Protein AF-X1BBV8-F1 (afdb_monomer)

Sequence (209 aa):
MNENDNNNSQHSEGIEEPEKKSKRARPTKKTQSQALQEALGIKPEDLNGIEGKLSVIKFLDYFSQEPLDFAFKERNVDQYIKRITERVDNFDTTNEEDKLLKIGFEDKKILEAVQRIKTKTEEVTISKGVNKSVEKKLRNVNLMITAPLLVVALLFFILPIYGIPIDSYFMLPILCVFCMVPQFVRNSAAKKWYRFKEENRNEVYTKNR

Secondary structure (DSSP, 8-state):
---------------PPP-------------HHHHHHHHH---HHHHHHHHHHHHHHHHHHHHHH-GGGGTT-HHHHHHHHHHHHHHHHTS-TTSHHHHHHHHHHHHTTHHHHHHHHHHHHHHHHHHTT--S-HHHHHHHHHHHHHHHHHHHHHHHHHGGGGT----HHHHHHHHHHHHHHHHHHHHHHHHHHHHHHHHHHHHHHHHH-

Mean predicted aligned error: 14.63 Å

Structure (mmCIF, N/CA/C/O backbone):
data_AF-X1BBV8-F1
#
_entry.id   AF-X1BBV8-F1
#
loop_
_atom_site.group_PDB
_atom_site.id
_atom_site.type_symbol
_atom_site.label_atom_id
_atom_site.label_alt_id
_atom_site.label_comp_id
_atom_site.label_asym_id
_atom_site.label_entity_id
_atom_site.label_seq_id
_atom_site.pdbx_PDB_ins_code
_atom_site.Cartn_x
_atom_site.Cartn_y
_atom_site.Cartn_z
_atom_site.occupancy
_atom_site.B_iso_or_equiv
_atom_site.auth_seq_id
_atom_site.auth_comp_id
_atom_site.auth_asym_id
_atom_site.auth_atom_id
_atom_site.pdbx_PDB_model_num
ATOM 1 N N . MET A 1 1 ? -39.506 89.990 11.202 1.00 32.19 1 MET A N 1
ATOM 2 C CA . MET A 1 1 ? -39.567 89.690 12.648 1.00 32.19 1 MET A CA 1
ATOM 3 C C . MET A 1 1 ? -40.359 88.401 12.803 1.00 32.19 1 MET A C 1
ATOM 5 O O . MET A 1 1 ? -41.560 88.460 12.593 1.00 32.19 1 MET A O 1
ATOM 9 N N . ASN A 1 2 ? -39.824 87.204 13.034 1.00 37.66 2 ASN A N 1
ATOM 10 C CA . ASN A 1 2 ? -38.473 86.631 13.192 1.00 37.66 2 ASN A CA 1
ATOM 11 C C . ASN A 1 2 ? -38.538 85.265 12.464 1.00 37.66 2 ASN A C 1
ATOM 13 O O . ASN A 1 2 ? -39.559 84.593 12.575 1.00 37.66 2 ASN A O 1
ATOM 17 N N . GLU A 1 3 ? -37.658 84.948 11.512 1.00 35.47 3 GLU A N 1
ATOM 18 C CA . GLU A 1 3 ? -36.334 84.305 11.693 1.00 35.47 3 GLU A CA 1
ATOM 19 C C . GLU A 1 3 ? -36.378 82.934 12.391 1.00 35.47 3 GLU A C 1
ATOM 21 O O . GLU A 1 3 ? -36.429 82.847 13.616 1.00 35.47 3 GLU A O 1
ATOM 26 N N . ASN A 1 4 ? -36.395 81.860 11.593 1.00 42.09 4 ASN A N 1
ATOM 27 C CA . ASN A 1 4 ? -35.233 80.990 11.315 1.00 42.09 4 ASN A CA 1
ATOM 28 C C . ASN A 1 4 ? -35.732 79.773 10.499 1.00 42.09 4 ASN A C 1
ATOM 30 O O . ASN A 1 4 ? -36.596 79.037 10.966 1.00 42.09 4 ASN A O 1
ATOM 34 N N . ASP A 1 5 ? -35.422 79.655 9.202 1.00 39.16 5 ASP A N 1
ATOM 35 C CA . ASP A 1 5 ? -34.155 79.149 8.622 1.00 39.16 5 ASP A CA 1
ATOM 36 C C . ASP A 1 5 ? -33.872 77.690 9.045 1.00 39.16 5 ASP A C 1
ATOM 38 O O . ASP A 1 5 ? -33.839 77.384 10.228 1.00 39.16 5 ASP A O 1
ATOM 42 N N . ASN A 1 6 ? -33.609 76.712 8.176 1.00 36.25 6 ASN A N 1
ATOM 43 C CA . ASN A 1 6 ? -33.241 76.731 6.765 1.00 36.25 6 ASN A CA 1
ATOM 44 C C . ASN A 1 6 ? -33.268 75.276 6.233 1.00 36.25 6 ASN A C 1
ATOM 46 O O . ASN A 1 6 ? -32.867 74.379 6.968 1.00 36.25 6 ASN A O 1
ATOM 50 N N . ASN A 1 7 ? -33.679 75.098 4.969 1.00 35.84 7 ASN A N 1
ATOM 51 C CA . ASN A 1 7 ? -33.231 74.134 3.937 1.00 35.84 7 ASN A CA 1
ATOM 52 C C . ASN A 1 7 ? -32.920 72.656 4.309 1.00 35.84 7 ASN A C 1
ATOM 54 O O . ASN A 1 7 ? -32.131 72.368 5.196 1.00 35.84 7 ASN A O 1
ATOM 58 N N . ASN A 1 8 ? -33.342 71.636 3.545 1.00 34.66 8 ASN A N 1
ATOM 59 C CA . ASN A 1 8 ? -33.181 71.543 2.087 1.00 34.66 8 ASN A CA 1
ATOM 60 C C . ASN A 1 8 ? -33.965 70.341 1.470 1.00 34.66 8 ASN A C 1
ATOM 62 O O . ASN A 1 8 ? -33.887 69.242 2.011 1.00 34.66 8 ASN A O 1
ATOM 66 N N . SER A 1 9 ? -34.675 70.602 0.352 1.00 36.44 9 SER A N 1
ATOM 67 C CA . SER A 1 9 ? -35.002 69.770 -0.852 1.00 36.44 9 SER A CA 1
ATOM 68 C C . SER A 1 9 ? -35.292 68.253 -0.715 1.00 36.44 9 SER A C 1
ATOM 70 O O . SER A 1 9 ? -34.453 67.490 -0.262 1.00 36.44 9 SER A O 1
ATOM 72 N N . GLN A 1 10 ? -36.473 67.689 -1.026 1.00 33.69 10 GLN A N 1
ATOM 73 C CA . GLN A 1 10 ? -37.286 67.581 -2.268 1.00 33.69 10 GLN A CA 1
ATOM 74 C C . GLN A 1 10 ? -36.675 66.838 -3.488 1.00 33.69 10 GLN A C 1
ATOM 76 O O . GLN A 1 10 ? -35.729 67.311 -4.102 1.00 33.69 10 GLN A O 1
ATOM 81 N N . HIS A 1 11 ? -37.403 65.772 -3.876 1.00 30.42 11 HIS A N 1
ATOM 82 C CA . HIS A 1 11 ? -37.658 65.197 -5.217 1.00 30.42 11 HIS A CA 1
ATOM 83 C C . HIS A 1 11 ? -36.581 64.392 -5.977 1.00 30.42 11 HIS A C 1
ATOM 85 O O . HIS A 1 11 ? -35.547 64.919 -6.360 1.00 30.42 11 HIS A O 1
ATOM 91 N N . SER A 1 12 ? -36.914 63.144 -6.353 1.00 31.64 12 SER A N 1
ATOM 92 C CA . SER A 1 12 ? -37.378 62.849 -7.726 1.00 31.64 12 SER A CA 1
ATOM 93 C C . SER A 1 12 ? -37.828 61.394 -7.926 1.00 31.64 12 SER A C 1
ATOM 95 O O . SER A 1 12 ? -37.309 60.465 -7.312 1.00 31.64 12 SER A O 1
ATOM 97 N N . GLU A 1 13 ? -38.819 61.247 -8.800 1.00 34.38 13 GLU A N 1
ATOM 98 C CA . GLU A 1 13 ? -39.429 60.022 -9.316 1.00 34.38 13 GLU A CA 1
ATOM 99 C C . GLU A 1 13 ? -38.532 59.276 -10.322 1.00 34.38 13 GLU A C 1
ATOM 101 O O . GLU A 1 13 ? -37.713 59.888 -11.002 1.00 34.38 13 GLU A O 1
ATOM 106 N N . GLY A 1 14 ? -38.806 57.974 -10.489 1.00 33.00 14 GLY A N 1
ATOM 107 C CA . GLY A 1 14 ? -38.698 57.260 -11.767 1.00 33.00 14 GLY A CA 1
ATOM 108 C C . GLY A 1 14 ? -37.313 56.771 -12.205 1.00 33.00 14 GLY A C 1
ATOM 109 O O . GLY A 1 14 ? -36.440 57.563 -12.532 1.00 33.00 14 GLY A O 1
ATOM 110 N N . ILE A 1 15 ? -37.156 55.445 -12.302 1.00 33.56 15 ILE A N 1
ATOM 111 C CA . ILE A 1 15 ? -36.795 54.696 -13.527 1.00 33.56 15 ILE A CA 1
ATOM 112 C C . ILE A 1 15 ? -36.747 53.200 -13.167 1.00 33.56 15 ILE A C 1
ATOM 114 O O . ILE A 1 15 ? -36.038 52.775 -12.256 1.00 33.56 15 ILE A O 1
ATOM 118 N N . GLU A 1 16 ? -37.543 52.413 -13.890 1.00 42.75 16 GLU A N 1
ATOM 119 C CA . GLU A 1 16 ? -37.513 50.951 -13.916 1.00 42.75 16 GLU A CA 1
ATOM 120 C C . GLU A 1 16 ? -36.143 50.463 -14.415 1.00 42.75 16 GLU A C 1
ATOM 122 O O . GLU A 1 16 ? -35.777 50.690 -15.568 1.00 42.75 16 GLU A O 1
ATOM 127 N N . GLU A 1 17 ? -35.392 49.761 -13.564 1.00 36.53 17 GLU A N 1
ATOM 128 C CA . GLU A 1 17 ? -34.250 48.948 -13.993 1.00 36.53 17 GLU A CA 1
ATOM 129 C C . GLU A 1 17 ? -34.650 47.464 -14.081 1.00 36.53 17 GLU A C 1
ATOM 131 O O . GLU A 1 17 ? -35.407 46.962 -13.244 1.00 36.53 17 GLU A O 1
ATOM 136 N N . PRO A 1 18 ? -34.155 46.741 -15.099 1.00 39.00 18 PRO A N 1
ATOM 137 C CA . PRO A 1 18 ? -34.730 45.484 -15.545 1.00 39.00 18 PRO A CA 1
ATOM 138 C C . PRO A 1 18 ? -34.405 44.323 -14.605 1.00 39.00 18 PRO A C 1
ATOM 140 O O . PRO A 1 18 ? -33.326 44.242 -14.012 1.00 39.00 18 PRO A O 1
ATOM 143 N N . GLU A 1 19 ? -35.341 43.373 -14.561 1.00 39.12 19 GLU A N 1
ATOM 144 C CA . GLU A 1 19 ? -35.218 42.043 -13.971 1.00 39.12 19 GLU A CA 1
ATOM 145 C C . GLU A 1 19 ? -33.792 41.478 -14.085 1.00 39.12 19 GLU A C 1
ATOM 147 O O . GLU A 1 19 ? -33.366 40.950 -15.122 1.00 39.12 19 GLU A O 1
ATOM 152 N N . LYS A 1 20 ? -33.050 41.494 -12.972 1.00 38.28 20 LYS A N 1
ATOM 153 C CA . LYS A 1 20 ? -31.906 40.598 -12.806 1.00 38.28 20 LYS A CA 1
ATOM 154 C C . LYS A 1 20 ? -32.454 39.181 -12.751 1.00 38.28 20 LYS A C 1
ATOM 156 O O . LYS A 1 20 ? -32.812 38.680 -11.688 1.00 38.28 20 LYS A O 1
ATOM 161 N N . LYS A 1 21 ? -32.501 38.549 -13.927 1.00 40.41 21 LYS A N 1
ATOM 162 C CA . LYS A 1 21 ? -32.718 37.116 -14.128 1.00 40.41 21 LYS A CA 1
ATOM 163 C C . LYS A 1 21 ? -32.033 36.349 -13.005 1.00 40.41 21 LYS A C 1
ATOM 165 O O . LYS A 1 21 ? -30.803 36.300 -12.924 1.00 40.41 21 LYS A O 1
ATOM 170 N N . SER A 1 22 ? -32.874 35.779 -12.147 1.00 42.50 22 SER A N 1
ATOM 171 C CA . SER A 1 22 ? -32.532 34.792 -11.137 1.00 42.50 22 SER A CA 1
ATOM 172 C C . SER A 1 22 ? -31.488 33.841 -11.714 1.00 42.50 22 SER A C 1
ATOM 174 O O . SER A 1 22 ? -31.756 33.064 -12.637 1.00 42.50 22 SER A O 1
ATOM 176 N N . LYS A 1 23 ? -30.255 33.939 -11.203 1.00 46.44 23 LYS A N 1
ATOM 177 C CA . LYS A 1 23 ? -29.255 32.893 -11.387 1.00 46.44 23 LYS A CA 1
ATOM 178 C C . LYS A 1 23 ? -29.885 31.643 -10.789 1.00 46.44 23 LYS A C 1
ATOM 180 O O . LYS A 1 23 ? -29.903 31.510 -9.571 1.00 46.44 23 LYS A O 1
ATOM 185 N N . ARG A 1 24 ? -30.417 30.758 -11.643 1.00 48.16 24 ARG A N 1
ATOM 186 C CA . ARG A 1 24 ? -30.808 29.389 -11.284 1.00 48.16 24 ARG A CA 1
ATOM 187 C C . ARG A 1 24 ? -29.699 28.824 -10.402 1.00 48.16 24 ARG A C 1
ATOM 189 O O . ARG A 1 24 ? -28.620 28.495 -10.902 1.00 48.16 24 ARG A O 1
ATOM 196 N N . ALA A 1 25 ? -29.951 28.770 -9.097 1.00 53.25 25 ALA A N 1
ATOM 197 C CA . ALA A 1 25 ? -29.088 28.083 -8.164 1.00 53.25 25 ALA A CA 1
ATOM 198 C C . ALA A 1 25 ? -29.015 26.643 -8.669 1.00 53.25 25 ALA A C 1
ATOM 200 O O . ALA A 1 25 ? -30.035 25.960 -8.778 1.00 53.25 25 ALA A O 1
ATOM 201 N N . ARG A 1 26 ? -27.824 26.215 -9.096 1.00 55.44 26 ARG A N 1
ATOM 202 C CA . ARG A 1 26 ? -27.599 24.809 -9.429 1.00 55.44 26 ARG A CA 1
ATOM 203 C C . ARG A 1 26 ? -28.047 23.999 -8.211 1.00 55.44 26 ARG A C 1
ATOM 205 O O . ARG A 1 26 ? -27.660 24.383 -7.107 1.00 55.44 26 ARG A O 1
ATOM 212 N N . PRO A 1 27 ? -28.834 22.923 -8.379 1.00 49.91 27 PRO A N 1
ATOM 213 C CA . PRO A 1 27 ? -29.209 22.090 -7.250 1.00 49.91 27 PRO A CA 1
ATOM 214 C C . PRO A 1 27 ? -27.916 21.615 -6.592 1.00 49.91 27 PRO A C 1
ATOM 216 O O . PRO A 1 27 ? -27.081 20.964 -7.228 1.00 49.91 27 PRO A O 1
ATOM 219 N N . THR A 1 28 ? -27.709 22.023 -5.344 1.00 58.88 28 THR A N 1
ATOM 220 C CA . THR A 1 28 ? -26.635 21.509 -4.506 1.00 58.88 28 THR A CA 1
ATOM 221 C C . THR A 1 28 ? -26.840 20.004 -4.439 1.00 58.88 28 THR A C 1
ATOM 223 O O . TH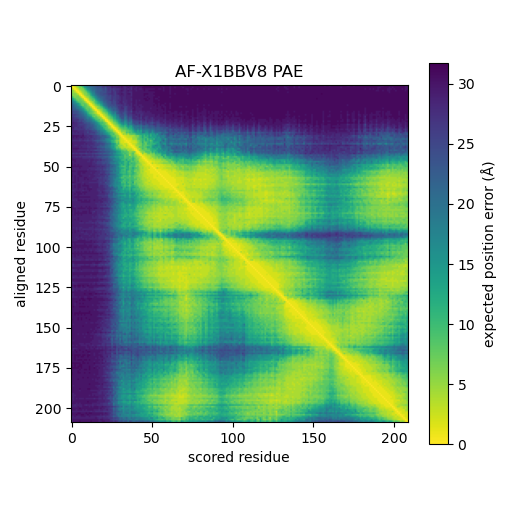R A 1 28 ? -27.852 19.526 -3.930 1.00 58.88 28 THR A O 1
ATOM 226 N N . LYS A 1 29 ? -25.923 19.240 -5.047 1.00 55.66 29 LYS A N 1
ATOM 227 C CA . LYS A 1 29 ? -25.931 17.780 -4.942 1.00 55.66 29 LYS A CA 1
ATOM 228 C C . LYS A 1 29 ? -25.859 17.444 -3.455 1.00 55.66 29 LYS A C 1
ATOM 230 O O . LYS A 1 29 ? -24.808 17.645 -2.850 1.00 55.66 29 LYS A O 1
ATOM 235 N N . LYS A 1 30 ? -26.976 16.980 -2.885 1.00 56.25 30 LYS A N 1
ATOM 236 C CA . LYS A 1 30 ? -27.031 16.501 -1.504 1.00 56.25 30 LYS A CA 1
ATOM 237 C C . LYS A 1 30 ? -25.968 15.415 -1.348 1.00 56.25 30 LYS A C 1
ATOM 239 O O . LYS A 1 30 ? -25.913 14.482 -2.153 1.00 56.25 30 LYS A O 1
ATOM 244 N N . THR A 1 31 ? -25.077 15.568 -0.375 1.00 69.69 31 THR A N 1
ATOM 245 C CA . THR A 1 31 ? -24.091 14.527 -0.065 1.00 69.69 31 THR A CA 1
ATOM 246 C C . THR A 1 31 ? -24.812 13.307 0.508 1.00 69.69 31 THR A C 1
ATOM 248 O O . THR A 1 31 ? -25.921 13.422 1.029 1.00 69.69 31 THR A O 1
ATOM 251 N N . GLN A 1 32 ? -24.205 12.121 0.419 1.00 61.91 32 GLN A N 1
ATOM 252 C CA . GLN A 1 32 ? -24.800 10.895 0.970 1.00 61.91 32 GLN A CA 1
ATOM 253 C C . GLN A 1 32 ? -25.181 11.062 2.451 1.00 61.91 32 GLN A C 1
ATOM 255 O O . GLN A 1 32 ? -26.247 10.613 2.861 1.00 61.91 32 GLN A O 1
ATOM 260 N N . SER A 1 33 ? -24.369 11.799 3.215 1.00 60.38 33 SER A N 1
ATOM 261 C CA . SER A 1 33 ? -24.653 12.150 4.608 1.00 60.38 33 SER A CA 1
ATOM 262 C C . SER A 1 33 ? -25.898 13.030 4.756 1.00 60.38 33 SER A C 1
ATOM 264 O O . SER A 1 33 ? -26.692 12.785 5.652 1.00 60.38 33 SER A O 1
ATOM 266 N N . GLN A 1 34 ? -26.137 13.991 3.855 1.00 64.81 34 GLN A N 1
ATOM 267 C CA . GLN A 1 34 ? -27.351 14.824 3.869 1.00 64.81 34 GLN A CA 1
ATOM 268 C C . GLN A 1 34 ? -28.614 14.036 3.495 1.00 64.81 34 GLN A C 1
ATOM 270 O O . GLN A 1 34 ? -29.679 14.292 4.046 1.00 64.81 34 GLN A O 1
ATOM 275 N N . ALA A 1 35 ? -28.503 13.049 2.600 1.00 66.56 35 ALA A N 1
ATOM 276 C CA . ALA A 1 35 ? -29.615 12.155 2.269 1.00 66.56 35 ALA A CA 1
ATOM 277 C C . ALA A 1 35 ? -29.947 11.185 3.423 1.00 66.56 35 ALA A C 1
ATOM 279 O O . ALA A 1 35 ? -31.116 10.916 3.686 1.00 66.56 35 ALA A O 1
ATOM 280 N N . LEU A 1 36 ? -28.928 10.694 4.139 1.00 61.59 36 LEU A N 1
ATOM 281 C CA . LEU A 1 36 ? -29.089 9.860 5.338 1.00 61.59 36 LEU A CA 1
ATOM 282 C C . LEU A 1 36 ? -29.677 10.642 6.522 1.00 61.59 36 LEU A C 1
ATOM 284 O O . LEU A 1 36 ? -30.528 10.113 7.231 1.00 61.59 36 LEU A O 1
ATOM 288 N N . GLN A 1 37 ? -29.268 11.902 6.704 1.00 67.50 37 GLN A N 1
ATOM 289 C CA . GLN A 1 37 ? -29.808 12.810 7.726 1.00 67.50 37 GLN A CA 1
ATOM 290 C C . GLN A 1 37 ? -31.319 13.017 7.566 1.00 67.50 37 GLN A C 1
ATOM 292 O O . GLN A 1 37 ? -32.063 12.951 8.540 1.00 67.50 37 GLN A O 1
ATOM 297 N N . GLU A 1 38 ? -31.775 13.221 6.330 1.00 65.62 38 GLU A N 1
ATOM 298 C CA . GLU A 1 38 ? -33.186 13.463 6.015 1.00 65.62 38 GLU A CA 1
ATOM 299 C C . GLU A 1 38 ? -34.035 12.182 6.109 1.00 65.62 38 GLU A C 1
ATOM 301 O O . GLU A 1 38 ? -35.198 12.245 6.495 1.00 65.62 38 GLU A O 1
ATOM 306 N N . ALA A 1 39 ? -33.451 11.014 5.813 1.00 65.56 39 ALA A N 1
ATOM 307 C CA . ALA A 1 39 ? -34.148 9.726 5.857 1.00 65.56 39 ALA A CA 1
ATOM 308 C C . ALA A 1 39 ? -34.281 9.132 7.271 1.00 65.56 39 ALA A C 1
ATOM 310 O O . ALA A 1 39 ? -35.246 8.418 7.538 1.00 65.56 39 ALA A O 1
ATOM 311 N N . LEU A 1 40 ? -33.315 9.388 8.162 1.00 67.44 40 LEU A N 1
ATOM 312 C CA . LEU A 1 40 ? -33.261 8.774 9.497 1.00 67.44 40 LEU A CA 1
ATOM 313 C C . LEU A 1 40 ? -33.662 9.725 10.636 1.00 67.44 40 LEU A C 1
ATOM 315 O O . LEU A 1 40 ? -33.838 9.268 11.761 1.00 67.44 40 LEU A O 1
ATOM 319 N N . GLY A 1 41 ? -33.794 11.032 10.377 1.00 66.75 41 GLY A N 1
ATOM 320 C CA . GLY A 1 41 ? -34.149 12.021 11.406 1.00 66.75 41 GLY A CA 1
ATOM 321 C C . GLY A 1 41 ? -33.088 12.194 12.503 1.00 66.75 41 GLY A C 1
ATOM 322 O O . GLY A 1 41 ? -33.402 12.647 13.601 1.00 66.75 41 GLY A O 1
ATOM 323 N N . ILE A 1 42 ? -31.839 11.809 12.226 1.00 70.62 42 ILE A N 1
ATOM 324 C CA . ILE A 1 42 ? -30.729 11.821 13.188 1.00 70.62 42 ILE A CA 1
ATOM 325 C C . ILE A 1 42 ? -30.072 13.207 13.211 1.00 70.62 42 ILE A C 1
ATOM 327 O O . ILE A 1 42 ? -29.862 13.825 12.162 1.00 70.62 42 ILE A O 1
ATOM 331 N N . LYS A 1 43 ? -29.712 13.692 14.407 1.00 70.38 43 LYS A N 1
ATOM 332 C CA . LYS A 1 43 ? -28.976 14.952 14.566 1.00 70.38 43 LYS A CA 1
ATOM 333 C C . LYS A 1 43 ? -27.578 14.841 13.930 1.00 70.38 43 LYS A C 1
ATOM 335 O O . LYS A 1 43 ? -26.947 13.788 13.990 1.00 70.38 43 LYS A O 1
ATOM 340 N N . PRO A 1 44 ? -27.049 15.919 13.331 1.00 65.69 44 PRO A N 1
ATOM 341 C CA . PRO A 1 44 ? -25.774 15.877 12.608 1.00 65.69 44 PRO A CA 1
ATOM 342 C C . PRO A 1 44 ? -24.569 15.489 13.485 1.00 65.69 44 PRO A C 1
ATOM 344 O O . PRO A 1 44 ? -23.610 14.913 12.976 1.00 65.69 44 PRO A O 1
ATOM 347 N N . GLU A 1 45 ? -24.622 15.769 14.787 1.00 70.06 45 GLU A N 1
ATOM 348 C CA . GLU A 1 45 ? -23.580 15.417 15.762 1.00 70.06 45 GLU A CA 1
ATOM 349 C C . GLU A 1 45 ? -23.506 13.898 15.991 1.00 70.06 45 GLU A C 1
ATOM 351 O O . GLU A 1 45 ? -22.427 13.311 15.894 1.00 70.06 45 GLU A O 1
ATOM 356 N N . ASP A 1 46 ? -24.660 13.244 16.147 1.00 69.06 46 ASP A N 1
ATOM 357 C CA . ASP A 1 46 ? -24.761 11.790 16.321 1.00 69.06 46 ASP A CA 1
ATOM 358 C C . ASP A 1 46 ? -24.293 11.040 15.064 1.00 69.06 46 ASP A C 1
ATOM 360 O O . ASP A 1 46 ? -23.633 10.000 15.142 1.00 69.06 46 ASP A O 1
ATOM 364 N N . LEU A 1 47 ? -24.574 11.596 13.879 1.00 72.12 47 LEU A N 1
ATOM 365 C CA . LEU A 1 47 ? -24.152 11.011 12.606 1.00 72.12 47 LEU A CA 1
ATOM 366 C C . LEU A 1 47 ? -22.619 10.983 12.465 1.00 72.12 47 LEU A C 1
ATOM 368 O O . LEU A 1 47 ? -22.063 9.990 11.994 1.00 72.12 47 LEU A O 1
ATOM 372 N N . ASN A 1 48 ? -21.934 12.043 12.906 1.00 73.31 48 ASN A N 1
ATOM 373 C CA . ASN A 1 48 ? -20.471 12.112 12.891 1.00 73.31 48 ASN A CA 1
ATOM 374 C C . ASN A 1 48 ? -19.844 11.099 13.862 1.00 73.31 48 ASN A C 1
ATOM 376 O O . ASN A 1 48 ? -18.837 10.472 13.524 1.00 73.31 48 ASN A O 1
ATOM 380 N N . GLY A 1 49 ? -20.453 10.897 15.036 1.00 73.94 49 GLY A N 1
ATOM 381 C CA . GLY A 1 49 ? -20.034 9.866 15.990 1.00 73.94 49 GLY A CA 1
ATOM 382 C C . GLY A 1 49 ? -20.173 8.454 15.412 1.00 73.94 49 GLY A C 1
ATOM 383 O O . GLY A 1 49 ? -19.226 7.662 15.443 1.00 73.94 49 GLY A O 1
ATOM 384 N N . ILE A 1 50 ? -21.320 8.161 14.789 1.00 77.69 50 ILE A N 1
ATOM 385 C CA . ILE A 1 50 ? -21.592 6.878 14.123 1.00 77.69 50 ILE A CA 1
ATOM 386 C C . ILE A 1 50 ? -20.619 6.636 12.957 1.00 77.69 50 ILE A C 1
ATOM 388 O O . ILE A 1 50 ? -20.054 5.547 12.835 1.00 77.69 50 ILE A O 1
ATOM 392 N N . GLU A 1 51 ? -20.363 7.643 12.117 1.00 79.19 51 GLU A N 1
ATOM 393 C CA . GLU A 1 51 ? -19.383 7.551 11.028 1.00 79.19 51 GLU A CA 1
ATOM 394 C C . GLU A 1 51 ? -17.958 7.320 11.560 1.00 79.19 51 GLU A C 1
ATOM 396 O O . GLU A 1 51 ? -17.188 6.529 10.998 1.00 79.19 51 GLU A O 1
ATOM 401 N N . GLY A 1 52 ? -17.624 7.960 12.685 1.00 79.94 52 GLY A N 1
ATOM 402 C CA . GLY A 1 52 ? -16.409 7.731 13.457 1.00 79.94 52 GLY A CA 1
ATOM 403 C C . GLY A 1 52 ? -16.220 6.255 13.796 1.00 79.94 52 GLY A C 1
ATOM 404 O O . GLY A 1 52 ? -15.239 5.644 13.362 1.00 79.94 52 GLY A O 1
ATOM 405 N N . LYS A 1 53 ? -17.192 5.658 14.485 1.00 81.81 53 LYS A N 1
ATOM 406 C CA . LYS A 1 53 ? -17.181 4.238 14.876 1.00 81.81 53 LYS A CA 1
ATOM 407 C C . LYS A 1 53 ? -17.120 3.300 13.668 1.00 81.81 53 LYS A C 1
ATOM 409 O O . LYS A 1 53 ? -16.270 2.410 13.609 1.00 81.81 53 LYS A O 1
ATOM 414 N N . LEU A 1 54 ? -17.952 3.546 12.654 1.00 83.69 54 LEU A N 1
ATOM 415 C CA . LEU A 1 54 ? -17.972 2.770 11.409 1.00 83.69 54 LEU A CA 1
ATOM 416 C C . LEU A 1 54 ? -16.624 2.785 10.693 1.00 83.69 54 LEU A C 1
ATOM 418 O O . LEU A 1 54 ? -16.232 1.779 10.109 1.00 83.69 54 LEU A O 1
ATOM 422 N N . SER A 1 55 ? -15.902 3.903 10.719 1.00 84.44 55 SER A N 1
ATOM 423 C CA . SER A 1 55 ? -14.585 3.981 10.085 1.00 84.44 55 SER A CA 1
ATOM 424 C C . SER A 1 55 ? -13.549 3.068 10.741 1.00 84.44 55 SER A C 1
ATOM 426 O O . SER A 1 55 ? -12.745 2.467 10.031 1.00 84.44 55 SER A O 1
ATOM 428 N N . VAL A 1 56 ? -13.585 2.947 12.076 1.00 84.88 56 VAL A N 1
ATOM 429 C CA . VAL A 1 56 ? -12.657 2.108 12.839 1.00 84.88 56 VAL A CA 1
ATOM 430 C C . VAL A 1 56 ? -12.925 0.655 12.479 1.00 84.88 56 VAL A C 1
ATOM 432 O O . VAL A 1 56 ? -12.007 -0.069 12.106 1.00 84.88 56 VAL A O 1
ATOM 435 N N . ILE A 1 57 ? -14.200 0.262 12.488 1.00 87.06 57 ILE A N 1
ATOM 436 C CA . ILE A 1 57 ? -14.632 -1.086 12.114 1.00 87.06 57 ILE A CA 1
ATOM 437 C C . ILE A 1 57 ? -14.251 -1.393 10.663 1.00 87.06 57 ILE A C 1
ATOM 439 O O . ILE A 1 57 ? -13.660 -2.434 10.409 1.00 87.06 57 ILE A O 1
ATOM 443 N N . LYS A 1 58 ? -14.511 -0.478 9.720 1.00 87.75 58 LYS A N 1
ATOM 444 C CA . LYS A 1 58 ? -14.127 -0.644 8.307 1.00 87.75 58 LYS A CA 1
ATOM 445 C C . LYS A 1 58 ? -12.625 -0.835 8.139 1.00 87.75 58 LYS A C 1
ATOM 447 O O . LYS A 1 58 ? -12.211 -1.669 7.343 1.00 87.75 58 LYS A O 1
ATOM 452 N N . PHE A 1 59 ? -11.810 -0.068 8.865 1.00 87.44 59 PHE A N 1
ATOM 453 C CA . PHE A 1 59 ? -10.363 -0.242 8.816 1.00 87.44 59 PHE A CA 1
ATOM 454 C C . PHE A 1 59 ? -9.945 -1.602 9.371 1.00 87.44 59 PHE A C 1
ATOM 456 O O . PHE A 1 59 ? -9.154 -2.282 8.730 1.00 87.44 59 PHE A O 1
ATOM 463 N N . LEU A 1 60 ? -10.465 -2.002 10.533 1.00 87.38 60 LEU A N 1
ATOM 464 C CA . LEU A 1 60 ? -10.109 -3.277 11.155 1.00 87.38 60 LEU A CA 1
ATOM 465 C C . LEU A 1 60 ? -10.551 -4.468 10.302 1.00 87.38 60 LEU A C 1
ATOM 467 O O . LEU A 1 60 ? -9.772 -5.398 10.117 1.00 87.38 60 LEU A O 1
ATOM 471 N N . ASP A 1 61 ? -11.757 -4.411 9.738 1.00 88.69 61 ASP A N 1
ATOM 472 C CA . ASP A 1 61 ? -12.263 -5.419 8.810 1.00 88.69 61 ASP A CA 1
ATOM 473 C C . ASP A 1 61 ? -11.364 -5.506 7.572 1.00 88.69 61 ASP A C 1
ATOM 475 O O . ASP A 1 61 ? -10.813 -6.567 7.279 1.00 88.69 61 ASP A O 1
ATOM 479 N N . TYR A 1 62 ? -11.087 -4.370 6.926 1.00 88.88 62 TYR A N 1
ATOM 480 C CA . TYR A 1 62 ? -10.205 -4.324 5.762 1.00 88.88 62 TYR A CA 1
ATOM 481 C C . TYR A 1 62 ? -8.786 -4.824 6.070 1.00 88.88 62 TYR A C 1
ATOM 483 O O . TYR A 1 62 ? -8.231 -5.633 5.329 1.00 88.88 62 TYR A O 1
ATOM 491 N N . PHE A 1 63 ? -8.204 -4.394 7.189 1.00 87.31 63 PHE A N 1
ATOM 492 C CA . PHE A 1 63 ? -6.879 -4.821 7.632 1.00 87.31 63 PHE A CA 1
ATOM 493 C C . PHE A 1 63 ? -6.830 -6.322 7.943 1.00 87.31 63 PHE A C 1
ATOM 495 O O . PHE A 1 63 ? -5.829 -6.975 7.656 1.00 87.31 63 PHE A O 1
ATOM 502 N N . SER A 1 64 ? -7.911 -6.883 8.490 1.00 85.25 64 SER A N 1
ATOM 503 C CA . SER A 1 64 ? -8.011 -8.319 8.765 1.00 85.25 64 SER A CA 1
ATOM 504 C C . SER A 1 64 ? -8.137 -9.164 7.492 1.00 85.25 64 SER A C 1
ATOM 506 O O . SER A 1 64 ? -7.598 -10.270 7.437 1.00 85.25 64 SER A O 1
ATOM 508 N N . GLN A 1 65 ? -8.804 -8.642 6.458 1.00 85.25 65 GLN A N 1
ATOM 509 C CA . GLN A 1 65 ? -9.007 -9.336 5.184 1.00 85.25 65 GLN A CA 1
ATOM 510 C C . GLN A 1 65 ? -7.791 -9.220 4.255 1.00 85.25 65 GLN A C 1
ATOM 512 O O . GLN A 1 65 ? -7.403 -10.200 3.613 1.00 85.25 65 GLN A O 1
ATOM 517 N N . GLU A 1 66 ? -7.170 -8.040 4.191 1.00 85.88 66 GLU A N 1
ATOM 518 C CA . GLU A 1 66 ? -6.073 -7.729 3.269 1.00 85.88 66 GLU A CA 1
ATOM 519 C C . GLU A 1 66 ? -4.811 -7.187 3.977 1.00 85.88 66 GLU A C 1
ATOM 521 O O . GLU A 1 66 ? -4.283 -6.136 3.599 1.00 85.88 66 GLU A O 1
ATOM 526 N N . PRO A 1 67 ? -4.228 -7.908 4.957 1.00 85.44 67 PRO A N 1
ATOM 527 C CA . PRO A 1 67 ? -3.042 -7.432 5.680 1.00 85.44 67 PRO A CA 1
ATOM 528 C C . PRO A 1 67 ? -1.825 -7.231 4.758 1.00 85.44 67 PRO A C 1
ATOM 530 O O . PRO A 1 67 ? -0.982 -6.366 5.001 1.00 85.44 67 PRO A O 1
ATOM 533 N N . LEU A 1 68 ? -1.746 -7.985 3.654 1.00 85.94 68 LEU A N 1
ATOM 534 C CA . LEU A 1 68 ? -0.672 -7.886 2.660 1.00 85.94 68 LEU A CA 1
ATOM 535 C C . LEU A 1 68 ? -0.621 -6.526 1.952 1.00 85.94 68 LEU A C 1
ATOM 537 O O . LEU A 1 68 ? 0.455 -6.119 1.520 1.00 85.94 68 LEU A O 1
ATOM 541 N N . ASP A 1 69 ? -1.730 -5.786 1.860 1.00 85.06 69 ASP A N 1
ATOM 542 C CA . ASP A 1 69 ? -1.720 -4.453 1.239 1.00 85.06 69 ASP A CA 1
ATOM 543 C C . ASP A 1 69 ? -1.033 -3.389 2.093 1.00 85.06 69 ASP A C 1
ATOM 545 O O . ASP A 1 69 ? -0.605 -2.350 1.575 1.00 85.06 69 ASP A O 1
ATOM 549 N N . PHE A 1 70 ? -0.860 -3.681 3.379 1.00 85.94 70 PHE A N 1
ATOM 550 C CA . PHE A 1 70 ? -0.147 -2.844 4.331 1.00 85.94 70 PHE A CA 1
ATOM 551 C C . PHE A 1 70 ? 1.330 -3.228 4.477 1.00 85.94 70 PHE A C 1
ATOM 553 O O . PHE A 1 70 ? 2.086 -2.490 5.115 1.00 85.94 70 PHE A O 1
ATOM 560 N N . ALA A 1 71 ? 1.772 -4.321 3.842 1.00 84.56 71 ALA A N 1
ATOM 561 C CA . ALA A 1 71 ? 3.168 -4.740 3.857 1.00 84.56 71 ALA A CA 1
ATOM 562 C C . ALA A 1 71 ? 4.073 -3.626 3.299 1.00 84.56 71 ALA A C 1
ATOM 564 O O . ALA A 1 71 ? 3.884 -3.137 2.178 1.00 84.56 71 ALA A O 1
ATOM 565 N N . PHE A 1 72 ? 5.068 -3.208 4.086 1.00 83.12 72 PHE A N 1
ATOM 566 C CA . PHE A 1 72 ? 5.998 -2.119 3.771 1.00 83.12 72 PHE A CA 1
ATOM 567 C C . PHE A 1 72 ? 5.354 -0.728 3.614 1.00 83.12 72 PHE A C 1
ATOM 569 O O . PHE A 1 72 ? 5.987 0.182 3.059 1.00 83.12 72 PHE A O 1
ATOM 576 N N . LYS A 1 73 ? 4.113 -0.541 4.089 1.00 85.62 73 LYS A N 1
ATOM 577 C CA . LYS A 1 73 ? 3.389 0.744 4.117 1.00 85.62 73 LYS A CA 1
ATOM 578 C C . LYS A 1 73 ? 3.198 1.262 5.546 1.00 85.62 73 LYS A C 1
ATOM 580 O O . LYS A 1 73 ? 2.116 1.713 5.909 1.00 85.62 73 LYS A O 1
ATOM 585 N N . GLU A 1 74 ? 4.270 1.250 6.332 1.00 84.62 74 GLU A N 1
ATOM 586 C CA . GLU A 1 74 ? 4.296 1.666 7.744 1.00 84.62 74 GLU A CA 1
ATOM 587 C C . GLU A 1 74 ? 3.620 3.018 7.996 1.00 84.62 74 GLU A C 1
ATOM 589 O O . GLU A 1 74 ? 2.635 3.086 8.721 1.00 84.62 74 GLU A O 1
ATOM 594 N N . ARG A 1 75 ? 4.016 4.059 7.253 1.00 84.69 75 ARG A N 1
ATOM 595 C CA . ARG A 1 75 ? 3.415 5.397 7.374 1.00 84.69 75 ARG A CA 1
ATOM 596 C C . ARG A 1 75 ? 1.892 5.409 7.191 1.00 84.69 75 ARG A C 1
ATOM 598 O O . ARG A 1 75 ? 1.221 6.234 7.802 1.00 84.69 75 ARG A O 1
ATOM 605 N N . ASN A 1 76 ? 1.343 4.543 6.337 1.00 84.94 76 ASN A N 1
ATOM 606 C CA . ASN A 1 76 ? -0.104 4.482 6.133 1.00 84.94 76 ASN A CA 1
ATOM 607 C C . ASN A 1 76 ? -0.782 3.822 7.334 1.00 84.94 76 ASN A C 1
ATOM 609 O O . ASN A 1 76 ? -1.795 4.330 7.803 1.00 84.94 76 ASN A O 1
ATOM 613 N N . VAL A 1 77 ? -0.214 2.725 7.841 1.00 86.06 77 VAL A N 1
ATOM 614 C CA . VAL A 1 77 ? -0.712 2.041 9.043 1.00 86.06 77 VAL A CA 1
ATOM 615 C C . VAL A 1 77 ? -0.679 2.988 10.240 1.00 86.06 77 VAL A C 1
ATOM 617 O O . VAL A 1 77 ? -1.695 3.136 10.909 1.00 86.06 77 VAL A O 1
ATOM 620 N N . ASP A 1 78 ? 0.420 3.715 10.440 1.00 87.56 78 ASP A N 1
ATOM 621 C CA . ASP A 1 78 ? 0.558 4.685 11.532 1.00 87.56 78 ASP A CA 1
ATOM 622 C C . ASP A 1 78 ? -0.471 5.814 11.435 1.00 87.56 78 ASP A C 1
ATOM 624 O O . ASP A 1 78 ? -1.037 6.238 12.440 1.00 87.56 78 ASP A O 1
ATOM 628 N N . GLN A 1 79 ? -0.760 6.295 10.221 1.00 87.56 79 GLN A N 1
ATOM 629 C CA . GLN A 1 79 ? -1.809 7.293 10.004 1.00 87.56 79 GLN A CA 1
ATOM 630 C C . GLN A 1 79 ? -3.198 6.759 10.353 1.00 87.56 79 GLN A C 1
ATOM 632 O O . GLN A 1 79 ? -3.995 7.495 10.934 1.00 87.56 79 GLN A O 1
ATOM 637 N N . TYR A 1 80 ? -3.501 5.508 10.001 1.00 85.94 80 TYR A N 1
ATOM 638 C CA . TYR A 1 80 ? -4.771 4.888 10.371 1.00 85.94 80 TYR A CA 1
ATOM 639 C C . TYR A 1 80 ? -4.864 4.656 11.874 1.00 85.94 80 TYR A C 1
ATOM 641 O O . TYR A 1 80 ? -5.868 5.040 12.464 1.00 85.94 80 TYR A O 1
ATOM 649 N N . ILE A 1 81 ? -3.811 4.121 12.496 1.00 87.12 81 ILE A N 1
ATOM 650 C CA . ILE A 1 81 ? -3.722 3.949 13.949 1.00 87.12 81 ILE A CA 1
ATOM 651 C C . ILE A 1 81 ? -3.955 5.284 14.644 1.00 87.12 81 ILE A C 1
ATOM 653 O O . ILE A 1 81 ? -4.850 5.378 15.472 1.00 87.12 81 ILE A O 1
ATOM 657 N N . LYS A 1 82 ? -3.236 6.337 14.243 1.00 88.44 82 LYS A N 1
ATOM 658 C CA . LYS A 1 82 ? -3.393 7.670 14.825 1.00 88.44 82 LYS A CA 1
ATOM 659 C C . LYS A 1 82 ? -4.833 8.175 14.720 1.00 88.44 82 LYS A C 1
ATOM 661 O O . LYS A 1 82 ? -5.386 8.621 15.715 1.00 88.44 82 LYS A O 1
ATOM 666 N N . ARG A 1 83 ? -5.465 8.053 13.547 1.00 85.81 83 ARG A N 1
ATOM 667 C CA . ARG A 1 83 ? -6.871 8.454 13.353 1.00 85.81 83 ARG A CA 1
ATOM 668 C C . ARG A 1 83 ? -7.844 7.629 14.191 1.00 85.81 83 ARG A C 1
ATOM 670 O O . ARG A 1 83 ? -8.871 8.153 14.602 1.00 85.81 83 ARG A O 1
ATOM 677 N N . ILE A 1 84 ? -7.561 6.344 14.391 1.00 85.69 84 ILE A N 1
ATOM 678 C CA . ILE A 1 84 ? -8.385 5.462 15.219 1.00 85.69 84 ILE A CA 1
ATOM 679 C C . ILE A 1 84 ? -8.235 5.848 16.682 1.00 85.69 84 ILE A C 1
ATOM 681 O O . ILE A 1 84 ? -9.248 6.048 17.334 1.00 85.69 84 ILE A O 1
ATOM 685 N N . THR A 1 85 ? -7.007 6.019 17.171 1.00 85.00 85 THR A N 1
ATOM 686 C CA . THR A 1 85 ? -6.731 6.472 18.537 1.00 85.00 85 THR A CA 1
ATOM 687 C C . THR A 1 85 ? -7.396 7.817 18.805 1.00 85.00 85 THR A C 1
ATOM 689 O O . THR A 1 85 ? -8.172 7.921 19.742 1.00 85.00 85 THR A O 1
ATOM 692 N N . GLU A 1 86 ? -7.228 8.798 17.914 1.00 86.44 86 GLU A N 1
ATOM 693 C CA . GLU A 1 86 ? -7.909 10.095 18.021 1.00 86.44 86 GLU A CA 1
ATOM 694 C C . GLU A 1 86 ? -9.438 9.948 18.065 1.00 86.44 86 GLU A C 1
ATOM 696 O O . GLU A 1 86 ? -10.103 10.672 18.795 1.00 86.44 86 GLU A O 1
ATOM 701 N N . ARG A 1 87 ? -10.032 9.022 17.302 1.00 81.94 87 ARG A N 1
ATOM 702 C CA . ARG A 1 87 ? -11.488 8.795 17.331 1.00 81.94 87 ARG A CA 1
ATOM 703 C C . ARG A 1 87 ? -11.944 8.091 18.605 1.00 81.94 87 ARG A C 1
ATOM 705 O O . ARG A 1 87 ? -12.962 8.488 19.149 1.00 81.94 87 ARG A O 1
ATOM 712 N N . VAL A 1 88 ? -11.199 7.089 19.066 1.00 81.69 88 VAL A N 1
ATOM 713 C CA . VAL A 1 88 ? -11.499 6.329 20.289 1.00 81.69 88 VAL A CA 1
ATOM 714 C C . VAL A 1 88 ? -11.336 7.202 21.534 1.00 81.69 88 VAL A C 1
ATOM 716 O O . VAL A 1 88 ? -12.137 7.107 22.459 1.00 81.69 88 VAL A O 1
ATOM 719 N N . ASP A 1 89 ? -10.345 8.092 21.551 1.00 80.25 89 ASP A N 1
ATOM 720 C CA . ASP A 1 89 ? -10.129 9.027 22.658 1.00 80.25 89 ASP A CA 1
ATOM 721 C C . ASP A 1 89 ? -11.216 10.101 22.745 1.00 80.25 89 ASP A C 1
ATOM 723 O O . ASP A 1 89 ? -11.525 10.564 23.840 1.00 80.25 89 ASP A O 1
ATOM 727 N N . ASN A 1 90 ? -11.822 10.452 21.608 1.00 81.19 90 ASN A N 1
ATOM 728 C CA . ASN A 1 90 ? -12.936 11.394 21.519 1.00 81.19 90 ASN A CA 1
ATOM 729 C C . ASN A 1 90 ? -14.314 10.749 21.758 1.00 81.19 90 ASN A C 1
ATOM 731 O O . ASN A 1 90 ? -15.325 11.434 21.609 1.00 81.19 90 ASN A O 1
ATOM 735 N N . PHE A 1 91 ? -14.384 9.454 22.079 1.00 77.75 91 PHE A N 1
ATOM 736 C CA . PHE A 1 91 ? -15.646 8.816 22.454 1.00 77.75 91 PHE A CA 1
ATOM 737 C C . PHE A 1 91 ? -16.177 9.391 23.770 1.00 77.75 91 PHE A C 1
ATOM 739 O O . PHE A 1 91 ? -15.421 9.622 24.717 1.00 77.75 91 PHE A O 1
ATOM 746 N N . ASP A 1 92 ? -17.483 9.644 23.809 1.00 70.12 92 ASP A N 1
ATOM 747 C CA . ASP A 1 92 ? -18.121 10.357 24.905 1.00 70.12 92 ASP A CA 1
ATOM 748 C C . ASP A 1 92 ? -18.229 9.430 26.120 1.00 70.12 92 ASP A C 1
ATOM 750 O O . ASP A 1 92 ? -18.910 8.404 26.095 1.00 70.12 92 ASP A O 1
ATOM 754 N N . THR A 1 93 ? -17.553 9.778 27.214 1.00 66.19 93 THR A N 1
ATOM 755 C CA . THR A 1 93 ? -17.549 8.971 28.446 1.00 66.19 93 THR A CA 1
ATOM 756 C C . THR A 1 93 ? -18.907 8.939 29.143 1.00 66.19 93 THR A C 1
ATOM 758 O O . THR A 1 93 ? -19.107 8.129 30.052 1.00 66.19 93 THR A O 1
ATOM 761 N N . THR A 1 94 ? -19.838 9.789 28.707 1.00 65.25 94 THR A N 1
ATOM 762 C CA . THR A 1 94 ? -21.210 9.868 29.208 1.00 65.25 94 THR A CA 1
ATOM 763 C C . THR A 1 94 ? -22.117 8.778 28.621 1.00 65.25 94 THR A C 1
ATOM 765 O O . THR A 1 94 ? -23.126 8.434 29.234 1.00 65.25 94 THR A O 1
ATOM 768 N N . ASN A 1 95 ? -21.762 8.201 27.466 1.00 76.69 95 ASN A N 1
ATOM 769 C CA . ASN A 1 95 ? -22.526 7.136 26.816 1.00 76.69 95 ASN A CA 1
ATOM 770 C C . ASN A 1 95 ? -21.935 5.753 27.160 1.00 76.69 95 ASN A C 1
ATOM 772 O O . ASN A 1 95 ? -20.744 5.499 26.969 1.00 76.69 95 ASN A O 1
ATOM 776 N N . GLU A 1 96 ? -22.765 4.833 27.663 1.00 74.81 96 GLU A N 1
ATOM 777 C CA . GLU A 1 96 ? -22.321 3.483 28.042 1.00 74.81 96 GLU A CA 1
ATOM 778 C C . GLU A 1 96 ? -21.737 2.703 26.854 1.00 74.81 96 GLU A C 1
ATOM 780 O O . GLU A 1 96 ? -20.770 1.960 27.025 1.00 74.81 96 GLU A O 1
ATOM 785 N N . GLU A 1 97 ? -22.267 2.907 25.644 1.00 76.31 97 GLU A N 1
ATOM 786 C CA . GLU A 1 97 ? -21.777 2.248 24.427 1.00 76.31 97 GLU A CA 1
ATOM 787 C C . GLU A 1 97 ? -20.318 2.626 24.124 1.00 76.31 97 GLU A C 1
ATOM 789 O O . GLU A 1 97 ? -19.472 1.769 23.866 1.00 76.31 97 GLU A O 1
ATOM 794 N N . ASP A 1 98 ? -20.008 3.915 24.212 1.00 78.56 98 ASP A N 1
ATOM 795 C CA . ASP A 1 98 ? -18.695 4.496 23.930 1.00 78.56 98 ASP A CA 1
ATOM 796 C C . ASP A 1 98 ? -17.646 4.021 24.935 1.00 78.56 98 ASP A C 1
ATOM 798 O O . ASP A 1 98 ? -16.526 3.648 24.568 1.00 78.56 98 ASP A O 1
ATOM 802 N N . LYS A 1 99 ? -18.046 3.936 26.206 1.00 81.38 99 LYS A N 1
ATOM 803 C CA . LYS A 1 99 ? -17.223 3.381 27.280 1.00 81.38 99 LYS A CA 1
ATOM 804 C C . LYS A 1 99 ? -16.896 1.907 27.039 1.00 81.38 99 LYS A C 1
ATOM 806 O O . LYS A 1 99 ? -15.739 1.510 27.181 1.00 81.38 99 LYS A O 1
ATOM 811 N N . LEU A 1 100 ? -17.884 1.102 26.645 1.00 80.75 100 LEU A N 1
ATOM 812 C CA . LEU A 1 100 ? -17.678 -0.314 26.321 1.00 80.75 100 LEU A CA 1
ATOM 813 C C . LEU A 1 100 ? -16.773 -0.497 25.100 1.00 80.75 100 LEU A C 1
ATOM 815 O O . LEU A 1 100 ? -15.929 -1.392 25.093 1.00 80.75 100 LEU A O 1
ATOM 819 N N . LEU A 1 101 ? -16.908 0.356 24.082 1.00 80.75 101 LEU A N 1
ATOM 820 C CA . LEU A 1 101 ? -16.046 0.327 22.901 1.00 80.75 101 LEU A CA 1
ATOM 821 C C . LEU A 1 101 ? -14.599 0.684 23.240 1.00 80.75 101 LEU A C 1
ATOM 823 O O . LEU A 1 101 ? -13.687 0.014 22.754 1.00 80.75 101 LEU A O 1
ATOM 827 N N . LYS A 1 102 ? -14.383 1.691 24.092 1.00 82.75 102 LYS A N 1
ATOM 828 C CA . LYS A 1 102 ? -13.044 2.073 24.550 1.00 82.75 102 LYS A CA 1
ATOM 829 C C . LYS A 1 102 ? -12.379 0.953 25.350 1.00 82.75 102 LYS A C 1
ATOM 831 O O . LYS A 1 102 ? -11.278 0.536 25.000 1.00 82.75 102 LYS A O 1
ATOM 836 N N . ILE A 1 103 ? -13.088 0.393 26.334 1.00 83.00 103 ILE A N 1
ATOM 837 C CA . ILE A 1 103 ? -12.611 -0.758 27.118 1.00 83.00 103 ILE A CA 1
ATOM 838 C C . ILE A 1 103 ? -12.316 -1.941 26.192 1.00 83.00 103 ILE A C 1
ATOM 840 O O . ILE A 1 103 ? -11.238 -2.516 26.246 1.00 83.00 103 ILE A O 1
ATOM 844 N N . GLY A 1 104 ? -13.220 -2.264 25.264 1.00 82.44 104 GLY A N 1
ATOM 845 C CA . GLY A 1 104 ? -13.016 -3.355 24.314 1.00 82.44 104 GLY A CA 1
ATOM 846 C C . GLY A 1 104 ? -11.825 -3.144 23.374 1.00 82.44 104 GLY A C 1
ATOM 847 O O . GLY A 1 104 ? -11.201 -4.121 22.956 1.00 82.44 104 GLY A O 1
ATOM 848 N N . PHE A 1 105 ? -11.496 -1.896 23.033 1.00 83.31 105 PHE A N 1
ATOM 849 C CA . PHE A 1 105 ? -10.335 -1.552 22.213 1.00 83.31 105 PHE A CA 1
ATOM 850 C C . PHE A 1 105 ? -9.016 -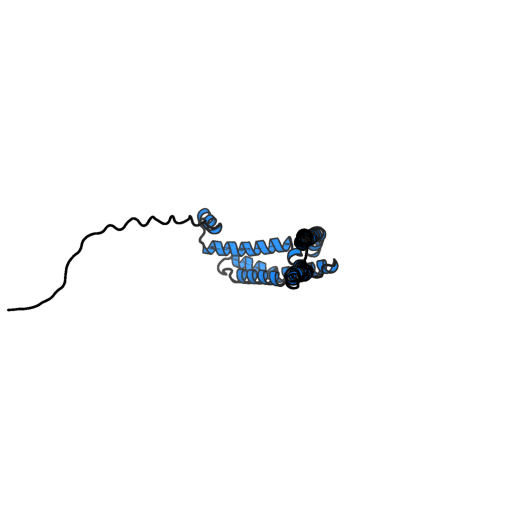1.709 22.988 1.00 83.31 105 PHE A C 1
ATOM 852 O O . PHE A 1 105 ? -8.043 -2.246 22.445 1.00 83.31 105 PHE A O 1
ATOM 859 N N . GLU A 1 106 ? -9.005 -1.284 24.253 1.00 83.31 106 GLU A N 1
ATOM 860 C CA . GLU A 1 106 ? -7.865 -1.391 25.170 1.00 83.31 106 GLU A CA 1
ATOM 861 C C . GLU A 1 106 ? -7.622 -2.845 25.609 1.00 83.31 106 GLU A C 1
ATOM 863 O O . GLU A 1 106 ? -6.516 -3.359 25.436 1.00 83.31 106 GLU A O 1
ATOM 868 N N . ASP A 1 107 ? -8.659 -3.551 26.066 1.00 86.44 107 ASP A N 1
ATOM 869 C CA . ASP A 1 107 ? -8.586 -4.937 26.552 1.00 86.44 107 ASP A CA 1
ATOM 870 C C . ASP A 1 107 ? -8.113 -5.902 25.466 1.00 86.44 107 ASP A C 1
ATOM 872 O O . ASP A 1 107 ? -7.277 -6.778 25.699 1.00 86.44 107 ASP A O 1
ATOM 876 N N . LYS A 1 108 ? -8.626 -5.733 24.241 1.00 84.00 108 LYS A N 1
ATOM 877 C CA . LYS A 1 108 ? -8.206 -6.548 23.092 1.00 84.00 108 LYS A CA 1
ATOM 878 C C . LYS A 1 108 ? -6.852 -6.127 22.533 1.00 84.00 108 LYS A C 1
ATOM 880 O O . LYS A 1 108 ? -6.375 -6.768 21.596 1.00 84.00 108 LYS A O 1
ATOM 885 N N . LYS A 1 109 ? -6.250 -5.059 23.069 1.00 85.69 109 LYS A N 1
ATOM 886 C CA . LYS A 1 109 ? -4.958 -4.513 22.644 1.00 85.69 109 LYS A CA 1
ATOM 887 C C . LYS A 1 109 ? -4.877 -4.384 21.127 1.00 85.69 109 LYS A C 1
ATOM 889 O O . LYS A 1 109 ? -3.919 -4.831 20.493 1.00 85.69 109 LYS A O 1
ATOM 894 N N . ILE A 1 110 ? -5.915 -3.793 20.531 1.00 84.62 110 ILE A N 1
ATOM 895 C CA . ILE A 1 110 ? -6.100 -3.772 19.073 1.00 84.62 110 ILE A CA 1
ATOM 896 C C . ILE A 1 110 ? -4.881 -3.171 18.363 1.00 84.62 110 ILE A C 1
ATOM 898 O O . ILE A 1 110 ? -4.460 -3.678 17.327 1.00 84.62 110 ILE A O 1
ATOM 902 N N . LEU A 1 111 ? -4.257 -2.148 18.950 1.00 85.88 111 LEU A N 1
ATOM 903 C CA . LEU A 1 111 ? -3.043 -1.533 18.409 1.00 85.88 111 LEU A CA 1
ATOM 904 C C . LEU A 1 111 ? -1.857 -2.505 18.358 1.00 85.88 111 LEU A C 1
ATOM 906 O O . LEU A 1 111 ? -1.195 -2.610 17.324 1.00 85.88 111 LEU A O 1
ATOM 910 N N . GLU A 1 112 ? -1.621 -3.257 19.435 1.00 86.50 112 GLU A N 1
ATOM 911 C CA . GLU A 1 112 ? -0.566 -4.275 19.477 1.00 86.50 112 GLU A CA 1
ATOM 912 C C . GLU A 1 112 ? -0.854 -5.406 18.483 1.00 86.50 112 GLU A C 1
ATOM 914 O O . GLU A 1 112 ? 0.058 -5.899 17.818 1.00 86.50 112 GLU A O 1
ATOM 919 N N . ALA A 1 113 ? -2.122 -5.807 18.347 1.00 86.50 113 ALA A N 1
ATOM 920 C CA . ALA A 1 113 ? -2.538 -6.823 17.388 1.00 86.50 113 ALA A CA 1
ATOM 921 C C . ALA A 1 113 ? -2.290 -6.368 15.941 1.00 86.50 113 ALA A C 1
ATOM 923 O O . ALA A 1 113 ? -1.709 -7.120 15.158 1.00 86.50 113 ALA A O 1
ATOM 924 N N . VAL A 1 114 ? -2.651 -5.126 15.598 1.00 87.00 114 VAL A N 1
ATOM 925 C CA . VAL A 1 114 ? -2.396 -4.535 14.274 1.00 87.00 114 VAL A CA 1
ATOM 926 C C . VAL A 1 114 ? -0.897 -4.501 13.977 1.00 87.00 114 VAL A C 1
ATOM 928 O O . VAL A 1 114 ? -0.472 -4.960 12.916 1.00 87.00 114 VAL A O 1
ATOM 931 N N . GLN A 1 115 ? -0.078 -4.031 14.922 1.00 87.56 115 GLN A N 1
ATOM 932 C CA . GLN A 1 115 ? 1.378 -4.005 14.758 1.00 87.56 115 GLN A CA 1
ATOM 933 C C . GLN A 1 115 ? 1.961 -5.413 14.597 1.00 87.56 115 GLN A C 1
ATOM 935 O O . GLN A 1 115 ? 2.756 -5.650 13.690 1.00 87.56 115 GLN A O 1
ATOM 940 N N . ARG A 1 116 ? 1.524 -6.377 15.414 1.00 88.19 116 ARG A N 1
ATOM 941 C CA . ARG A 1 116 ? 1.974 -7.773 15.337 1.00 88.19 116 ARG A CA 1
ATOM 942 C C . ARG A 1 116 ? 1.626 -8.415 13.997 1.00 88.19 116 ARG A C 1
ATOM 944 O O . ARG A 1 116 ? 2.487 -9.050 13.390 1.00 88.19 116 ARG A O 1
ATOM 951 N N . ILE A 1 117 ? 0.385 -8.255 13.535 1.00 87.38 117 ILE A N 1
ATOM 952 C CA . ILE A 1 117 ? -0.073 -8.777 12.239 1.00 87.38 117 ILE A CA 1
ATOM 953 C C . ILE A 1 117 ? 0.734 -8.138 11.111 1.00 87.38 117 ILE A C 1
ATOM 955 O O . ILE A 1 117 ? 1.168 -8.845 10.203 1.00 87.38 117 ILE A O 1
ATOM 959 N N . LYS A 1 118 ? 0.990 -6.827 11.180 1.00 89.12 118 LYS A N 1
ATOM 960 C CA . LYS A 1 118 ? 1.817 -6.108 10.203 1.00 89.12 118 LYS A CA 1
ATOM 961 C C . LYS A 1 118 ? 3.231 -6.685 10.145 1.00 89.12 118 LYS A C 1
ATOM 963 O O . LYS A 1 118 ? 3.657 -7.084 9.066 1.00 89.12 118 LYS A O 1
ATOM 968 N N . THR A 1 119 ? 3.918 -6.816 11.279 1.00 88.88 119 THR A N 1
ATOM 969 C CA . THR A 1 119 ? 5.286 -7.361 11.330 1.00 88.88 119 THR A CA 1
ATOM 970 C C . THR A 1 119 ? 5.345 -8.797 10.812 1.00 88.88 119 THR A C 1
ATOM 972 O O . THR A 1 119 ? 6.144 -9.093 9.928 1.00 88.88 119 THR A O 1
ATOM 975 N N . LYS A 1 120 ? 4.433 -9.675 11.253 1.00 87.31 120 LYS A N 1
ATOM 976 C CA . LYS A 1 120 ? 4.344 -11.055 10.741 1.00 87.31 120 LYS A CA 1
ATOM 977 C C . LYS A 1 120 ? 4.080 -11.103 9.237 1.00 87.31 120 LYS A C 1
ATOM 979 O O . LYS A 1 120 ? 4.638 -11.931 8.522 1.00 87.31 120 LYS A O 1
ATOM 984 N N . THR A 1 121 ? 3.221 -10.218 8.741 1.00 86.50 121 THR A N 1
ATOM 985 C CA . THR A 1 121 ? 2.913 -10.134 7.311 1.00 86.50 121 THR A CA 1
ATOM 986 C C . THR A 1 121 ? 4.132 -9.666 6.518 1.00 86.50 121 THR A C 1
ATOM 988 O O . THR A 1 121 ? 4.415 -10.215 5.452 1.00 86.50 121 THR A O 1
ATOM 991 N N . GLU A 1 122 ? 4.895 -8.706 7.040 1.00 86.81 122 GLU A N 1
ATOM 992 C CA . GLU A 1 122 ? 6.167 -8.273 6.454 1.00 86.81 122 GLU A CA 1
ATOM 993 C C . GLU A 1 122 ? 7.193 -9.415 6.442 1.00 86.81 122 GLU A C 1
ATOM 995 O O . GLU A 1 122 ? 7.784 -9.670 5.397 1.00 86.81 122 GLU A O 1
ATOM 1000 N N . GLU A 1 123 ? 7.338 -10.176 7.527 1.00 88.12 123 GLU A N 1
ATOM 1001 C CA . GLU A 1 123 ? 8.230 -11.345 7.602 1.00 88.12 123 GLU A CA 1
ATOM 1002 C C . GLU A 1 123 ? 7.864 -12.437 6.586 1.00 88.12 123 GLU A C 1
ATOM 1004 O O . GLU A 1 123 ? 8.729 -12.943 5.865 1.00 88.12 123 GLU A O 1
ATOM 1009 N N . VAL A 1 124 ? 6.575 -12.772 6.458 1.00 86.19 124 VAL A N 1
ATOM 1010 C CA . VAL A 1 124 ? 6.098 -13.727 5.442 1.00 86.19 124 VAL A CA 1
ATOM 1011 C C . VAL A 1 124 ? 6.398 -13.201 4.039 1.00 86.19 124 VAL A C 1
ATOM 1013 O O . VAL A 1 124 ? 6.847 -13.943 3.169 1.00 86.19 124 VAL A O 1
ATOM 1016 N N . THR A 1 125 ? 6.229 -11.902 3.820 1.00 86.25 125 THR A N 1
ATOM 1017 C CA . THR A 1 125 ? 6.477 -11.285 2.516 1.00 86.25 125 THR A CA 1
ATOM 1018 C C . THR A 1 125 ? 7.973 -11.272 2.162 1.00 86.25 125 THR A C 1
ATOM 1020 O O . THR A 1 125 ? 8.343 -11.607 1.032 1.00 86.25 125 THR A O 1
ATOM 1023 N N . ILE A 1 126 ? 8.843 -10.983 3.137 1.00 87.75 126 ILE A N 1
ATOM 1024 C CA . ILE A 1 126 ? 10.308 -11.032 2.999 1.00 87.75 126 ILE A CA 1
ATOM 1025 C C . ILE A 1 126 ? 10.783 -12.466 2.749 1.00 87.75 126 ILE A C 1
ATOM 1027 O O . ILE A 1 126 ? 11.572 -12.695 1.834 1.00 87.75 126 ILE A O 1
ATOM 1031 N N . SER A 1 127 ? 10.278 -13.449 3.504 1.00 86.88 127 SER A N 1
ATOM 1032 C CA . SER A 1 127 ? 10.672 -14.859 3.333 1.00 86.88 127 SER A CA 1
ATOM 1033 C C . SER A 1 127 ? 10.322 -15.418 1.950 1.00 86.88 127 SER A C 1
ATOM 1035 O O . SER A 1 127 ? 10.981 -16.338 1.473 1.00 86.88 127 SER A O 1
ATOM 1037 N N . LYS A 1 128 ? 9.351 -14.812 1.255 1.00 84.88 128 LYS A N 1
ATOM 1038 C CA . LYS A 1 128 ? 8.985 -15.138 -0.132 1.00 84.88 128 LYS A CA 1
ATOM 1039 C C . LYS A 1 128 ? 9.659 -14.251 -1.186 1.00 84.88 128 LYS A C 1
ATOM 1041 O O . LYS A 1 128 ? 9.275 -14.269 -2.354 1.00 84.88 128 LYS A O 1
ATOM 1046 N N . GLY A 1 129 ? 10.685 -13.492 -0.799 1.00 80.56 129 GLY A N 1
ATOM 1047 C CA . GLY A 1 129 ? 11.555 -12.743 -1.710 1.00 80.56 129 GLY A CA 1
ATOM 1048 C C . GLY A 1 129 ? 11.053 -11.349 -2.094 1.00 80.56 129 GLY A C 1
ATOM 1049 O O . GLY A 1 129 ? 11.619 -10.711 -2.990 1.00 80.56 129 GLY A O 1
ATOM 1050 N N . VAL A 1 130 ? 10.009 -10.839 -1.436 1.00 84.25 130 VAL A N 1
ATOM 1051 C CA . VAL A 1 130 ? 9.546 -9.462 -1.624 1.00 84.25 130 VAL A CA 1
ATOM 1052 C C . VAL A 1 130 ? 10.083 -8.605 -0.480 1.00 84.25 130 VAL A C 1
ATOM 1054 O O . VAL A 1 130 ? 9.520 -8.560 0.601 1.00 84.25 130 VAL A O 1
ATOM 1057 N N . ASN A 1 131 ? 11.178 -7.886 -0.737 1.00 80.88 131 ASN A N 1
ATOM 1058 C CA . ASN A 1 131 ? 11.909 -7.146 0.307 1.00 80.88 131 ASN A CA 1
ATOM 1059 C C . ASN A 1 131 ? 11.537 -5.654 0.401 1.00 80.88 131 ASN A C 1
ATOM 1061 O O . ASN A 1 131 ? 12.095 -4.920 1.214 1.00 80.88 131 ASN A O 1
ATOM 1065 N N . LYS A 1 132 ? 10.687 -5.154 -0.504 1.00 80.56 132 LYS A N 1
ATOM 1066 C CA . LYS A 1 132 ? 10.314 -3.733 -0.606 1.00 80.56 132 LYS A CA 1
ATOM 1067 C C . LYS A 1 132 ? 8.882 -3.601 -1.106 1.00 80.56 132 LYS A C 1
ATOM 1069 O O . LYS A 1 132 ? 8.404 -4.469 -1.836 1.00 80.56 132 LYS A O 1
ATOM 1074 N N . SER A 1 133 ? 8.247 -2.462 -0.812 1.00 82.69 133 SER A N 1
ATOM 1075 C CA . SER A 1 133 ? 6.927 -2.157 -1.368 1.00 82.69 133 SER A CA 1
ATOM 1076 C C . SER A 1 133 ? 6.956 -2.192 -2.899 1.00 82.69 133 SER A C 1
ATOM 1078 O O . SER A 1 133 ? 7.880 -1.671 -3.543 1.00 82.69 133 SER A O 1
ATOM 1080 N N . VAL A 1 134 ? 5.925 -2.798 -3.488 1.00 81.50 134 VAL A N 1
ATOM 1081 C CA . VAL A 1 134 ? 5.793 -2.911 -4.947 1.00 81.50 134 VAL A CA 1
ATOM 1082 C C . VAL A 1 134 ? 5.801 -1.535 -5.596 1.00 81.50 134 VAL A C 1
ATOM 1084 O O . VAL A 1 134 ? 6.479 -1.345 -6.598 1.00 81.50 134 VAL A O 1
ATOM 1087 N N . GLU A 1 135 ? 5.154 -0.547 -4.978 1.00 80.75 135 GLU A N 1
ATOM 1088 C CA . GLU A 1 135 ? 5.153 0.843 -5.441 1.00 80.75 135 GLU A CA 1
ATOM 1089 C C . GLU A 1 135 ? 6.561 1.453 -5.498 1.00 80.75 135 GLU A C 1
ATOM 1091 O O . GLU A 1 135 ? 6.905 2.086 -6.495 1.00 80.75 135 GLU A O 1
ATOM 1096 N N . LYS A 1 136 ? 7.416 1.237 -4.483 1.00 82.75 136 LYS A N 1
ATOM 1097 C CA . LYS A 1 136 ? 8.804 1.738 -4.499 1.00 82.75 136 LYS A CA 1
ATOM 1098 C C . LYS A 1 136 ? 9.624 1.057 -5.593 1.00 82.75 136 LYS A C 1
ATOM 1100 O O . LYS A 1 136 ? 10.355 1.731 -6.317 1.00 82.75 136 LYS A O 1
ATOM 1105 N N . LYS A 1 137 ? 9.492 -0.267 -5.737 1.00 82.94 137 LYS A N 1
ATOM 1106 C CA . LYS A 1 137 ? 10.177 -1.028 -6.795 1.00 82.94 137 LYS A CA 1
ATOM 1107 C C . LYS A 1 137 ? 9.735 -0.549 -8.177 1.00 82.94 137 LYS A C 1
ATOM 1109 O O . LYS A 1 137 ? 10.574 -0.283 -9.029 1.00 82.94 137 LYS A O 1
ATOM 1114 N N . LEU A 1 138 ? 8.432 -0.367 -8.362 1.00 83.69 138 LEU A N 1
ATOM 1115 C CA . LEU A 1 138 ? 7.827 0.128 -9.591 1.00 83.69 138 LEU A CA 1
ATOM 1116 C C . LEU A 1 138 ? 8.273 1.551 -9.911 1.00 83.69 138 LEU A C 1
ATOM 1118 O O . LEU A 1 138 ? 8.606 1.824 -11.054 1.00 83.69 138 LEU A O 1
ATOM 1122 N N . ARG A 1 139 ? 8.345 2.441 -8.915 1.00 85.06 139 ARG A N 1
ATOM 1123 C CA . ARG A 1 139 ? 8.843 3.808 -9.100 1.00 85.06 139 ARG A CA 1
ATOM 1124 C C . ARG A 1 139 ? 10.292 3.818 -9.571 1.00 85.06 139 ARG A C 1
ATOM 1126 O O . ARG A 1 139 ? 10.607 4.541 -10.506 1.00 85.06 139 ARG A O 1
ATOM 1133 N N . ASN A 1 140 ? 11.155 3.012 -8.954 1.00 86.25 140 ASN A N 1
ATOM 1134 C CA . ASN A 1 140 ? 12.564 2.936 -9.340 1.00 86.25 140 ASN A CA 1
ATOM 1135 C C . ASN A 1 140 ? 12.742 2.342 -10.740 1.00 86.25 140 ASN A C 1
ATOM 1137 O O . ASN A 1 140 ? 13.497 2.891 -11.533 1.00 86.25 140 ASN A O 1
ATOM 1141 N N . VAL A 1 141 ? 12.019 1.265 -11.061 1.00 85.00 141 VAL A N 1
ATOM 1142 C CA . VAL A 1 141 ? 12.030 0.678 -12.409 1.00 85.00 141 VAL A CA 1
ATOM 1143 C C . VAL A 1 141 ? 11.495 1.678 -13.431 1.00 85.00 141 VAL A C 1
ATOM 1145 O O . VAL A 1 141 ? 12.091 1.849 -14.487 1.00 85.00 141 VAL A O 1
ATOM 1148 N N . ASN A 1 142 ? 10.413 2.386 -13.103 1.00 86.12 142 ASN A N 1
ATOM 1149 C CA . ASN A 1 142 ? 9.859 3.410 -13.974 1.00 86.12 142 ASN A CA 1
ATOM 1150 C C . ASN A 1 142 ? 10.882 4.522 -14.223 1.00 86.12 142 ASN A C 1
ATOM 1152 O O . ASN A 1 142 ? 11.129 4.841 -15.374 1.00 86.12 142 ASN A O 1
ATOM 1156 N N . LEU A 1 143 ? 11.544 5.029 -13.176 1.00 86.69 143 LEU A N 1
ATOM 1157 C CA . LEU A 1 143 ? 12.614 6.023 -13.303 1.00 86.69 143 LEU A CA 1
ATOM 1158 C C . LEU A 1 143 ? 13.774 5.525 -14.174 1.00 86.69 143 LEU A C 1
ATOM 1160 O O . LEU A 1 143 ? 14.239 6.265 -15.038 1.00 86.69 143 LEU A O 1
ATOM 1164 N N . MET A 1 144 ? 14.204 4.272 -13.990 1.00 86.69 144 MET A N 1
ATOM 1165 C CA . MET A 1 144 ? 15.252 3.647 -14.805 1.00 86.69 144 MET A CA 1
ATOM 1166 C C . MET A 1 144 ? 14.873 3.532 -16.285 1.00 86.69 144 MET A C 1
ATOM 1168 O O . MET A 1 144 ? 15.757 3.593 -17.128 1.00 86.69 144 MET A O 1
ATOM 1172 N N . ILE A 1 145 ? 13.587 3.381 -16.610 1.00 85.38 145 ILE A N 1
ATOM 1173 C CA . ILE A 1 145 ? 13.101 3.317 -17.997 1.00 85.38 145 ILE A CA 1
ATOM 1174 C C . ILE A 1 145 ? 12.887 4.726 -18.566 1.00 85.38 145 ILE A C 1
ATOM 1176 O O . ILE A 1 145 ? 13.258 5.001 -19.706 1.00 85.38 145 ILE A O 1
ATOM 1180 N N . THR A 1 146 ? 12.306 5.640 -17.785 1.00 85.12 146 THR A N 1
ATOM 1181 C CA . THR A 1 146 ? 11.969 6.993 -18.246 1.00 85.12 146 THR A CA 1
ATOM 1182 C C . THR A 1 146 ? 13.190 7.895 -18.390 1.00 85.12 146 THR A C 1
ATOM 1184 O O . THR A 1 146 ? 13.169 8.785 -19.232 1.00 85.12 146 THR A O 1
ATOM 1187 N N . ALA A 1 147 ? 14.251 7.696 -17.600 1.00 89.56 147 ALA A N 1
ATOM 1188 C CA . ALA A 1 147 ? 15.443 8.543 -17.677 1.00 89.56 147 ALA A CA 1
ATOM 1189 C C . ALA A 1 147 ? 16.193 8.402 -19.022 1.00 89.56 147 ALA A C 1
ATOM 1191 O O . ALA A 1 147 ? 16.401 9.425 -19.674 1.00 89.56 147 ALA A O 1
ATOM 1192 N N . PRO A 1 148 ? 16.518 7.189 -19.518 1.00 86.06 148 PRO A N 1
ATOM 1193 C CA . PRO A 1 148 ? 17.063 7.012 -20.865 1.00 86.06 148 PRO A CA 1
ATOM 1194 C C . PRO A 1 148 ? 16.125 7.531 -21.956 1.00 86.06 148 PRO A C 1
ATOM 1196 O O . PRO A 1 148 ? 16.582 8.143 -22.915 1.00 86.06 148 PRO A O 1
ATOM 1199 N N . LEU A 1 149 ? 14.812 7.340 -21.792 1.00 84.00 149 LEU A N 1
ATOM 1200 C CA . LEU A 1 149 ? 13.807 7.830 -22.738 1.00 84.00 149 LEU A CA 1
ATOM 1201 C C . LEU A 1 149 ? 13.840 9.357 -22.859 1.00 84.00 149 LEU A C 1
ATOM 1203 O O . LEU A 1 149 ? 13.761 9.888 -23.962 1.00 84.00 149 LEU A O 1
ATOM 1207 N N . LEU A 1 150 ? 14.011 10.059 -21.739 1.00 88.00 150 LEU A N 1
ATOM 1208 C CA . LEU A 1 150 ? 14.137 11.512 -21.717 1.00 88.00 150 LEU A CA 1
ATOM 1209 C C . LEU A 1 150 ? 15.439 11.986 -22.378 1.00 88.00 150 LEU A C 1
ATOM 1211 O O . LEU A 1 150 ? 15.419 12.974 -23.105 1.00 88.00 150 LEU A O 1
ATOM 1215 N N . VAL A 1 151 ? 16.547 11.263 -22.188 1.00 89.88 151 VAL A N 1
ATOM 1216 C CA . VAL A 1 151 ? 17.821 11.552 -22.872 1.00 89.88 151 VAL A CA 1
ATOM 1217 C C . VAL A 1 151 ? 17.685 11.369 -24.381 1.00 89.88 151 VAL A C 1
ATOM 1219 O O . VAL A 1 151 ? 18.076 12.249 -25.140 1.00 89.88 151 VAL A O 1
ATOM 1222 N N . VAL A 1 152 ? 17.094 10.258 -24.821 1.00 85.19 152 VAL A N 1
ATOM 1223 C CA . VAL A 1 152 ? 16.853 9.976 -26.241 1.00 85.19 152 VAL A CA 1
ATOM 1224 C C . VAL A 1 152 ? 15.933 11.035 -26.854 1.00 85.19 152 VAL A C 1
ATOM 1226 O O . VAL A 1 152 ? 16.250 11.583 -27.905 1.00 85.19 152 VAL A O 1
ATOM 1229 N N . ALA A 1 153 ? 14.849 11.404 -26.164 1.00 84.62 153 ALA A N 1
ATOM 1230 C CA . ALA A 1 153 ? 13.965 12.481 -26.599 1.00 84.62 153 ALA A CA 1
ATOM 1231 C C . ALA A 1 153 ? 14.703 13.827 -26.710 1.00 84.62 153 ALA A C 1
ATOM 1233 O O . ALA A 1 153 ? 14.550 14.519 -27.710 1.00 84.62 153 ALA A O 1
ATOM 1234 N N . LEU A 1 154 ? 15.543 14.188 -25.734 1.00 88.06 154 LEU A N 1
ATOM 1235 C CA . LEU A 1 154 ? 16.349 15.413 -25.791 1.00 88.06 154 LEU A CA 1
ATOM 1236 C C . LEU A 1 154 ? 17.342 15.404 -26.953 1.00 88.06 154 LEU A C 1
ATOM 1238 O O . LEU A 1 154 ? 17.434 16.394 -27.674 1.00 88.06 154 LEU A O 1
ATOM 1242 N N . LEU A 1 155 ? 18.051 14.294 -27.173 1.00 85.69 155 LEU A N 1
ATOM 1243 C CA . LEU A 1 155 ? 18.959 14.149 -28.312 1.00 85.69 155 LEU A CA 1
ATOM 1244 C C . LEU A 1 155 ? 18.220 14.370 -29.631 1.00 85.69 155 LEU A C 1
ATOM 1246 O O . LEU A 1 155 ? 18.727 15.063 -30.506 1.00 85.69 155 LEU A O 1
ATOM 1250 N N . PHE A 1 156 ? 16.993 13.870 -29.743 1.00 81.56 156 PHE A N 1
ATOM 1251 C CA . PHE A 1 156 ? 16.154 14.074 -30.916 1.00 81.56 156 PHE A CA 1
ATOM 1252 C C . PHE A 1 156 ? 15.716 15.522 -31.149 1.00 81.56 156 PHE A C 1
ATOM 1254 O O . PHE A 1 156 ? 15.545 15.910 -32.301 1.00 81.56 156 PHE A O 1
ATOM 1261 N N . PHE A 1 157 ? 15.582 16.335 -30.101 1.00 82.88 157 PHE A N 1
ATOM 1262 C CA . PHE A 1 157 ? 15.341 17.774 -30.252 1.00 82.88 157 PHE A CA 1
ATOM 1263 C C . PHE A 1 157 ? 16.619 18.558 -30.576 1.00 82.88 157 PHE A C 1
ATOM 1265 O O . PHE A 1 157 ? 16.559 19.566 -31.275 1.00 82.88 157 PHE A O 1
ATOM 1272 N N . ILE A 1 158 ? 17.773 18.106 -30.080 1.00 87.56 158 ILE A N 1
ATOM 1273 C CA . ILE A 1 158 ? 19.044 18.834 -30.175 1.00 87.56 158 ILE A CA 1
ATOM 1274 C C . ILE A 1 158 ? 19.793 18.526 -31.484 1.00 87.56 158 ILE A C 1
ATOM 1276 O O . ILE A 1 158 ? 20.324 19.434 -32.113 1.00 87.56 158 ILE A O 1
ATOM 1280 N N . LEU A 1 159 ? 19.826 17.269 -31.932 1.00 85.62 159 LEU A N 1
ATOM 1281 C CA . LEU A 1 159 ? 20.561 16.831 -33.131 1.00 85.62 159 LEU A CA 1
ATOM 1282 C C . LEU A 1 159 ? 20.178 17.582 -34.428 1.00 85.62 159 LEU A C 1
ATOM 1284 O O . LEU A 1 159 ? 21.092 17.945 -35.173 1.00 85.62 159 LEU A O 1
ATOM 1288 N N . PRO A 1 160 ? 18.892 17.897 -34.694 1.00 84.44 160 PRO A N 1
ATOM 1289 C CA . PRO A 1 160 ? 18.510 18.689 -35.864 1.00 84.44 160 PRO A CA 1
ATOM 1290 C C . PRO A 1 160 ? 19.072 20.117 -35.846 1.00 84.44 160 PRO A C 1
ATOM 1292 O O . PRO A 1 160 ? 19.377 20.663 -36.902 1.00 84.44 160 PRO A O 1
ATOM 1295 N N . ILE A 1 161 ? 19.266 20.713 -34.660 1.00 85.06 161 ILE A N 1
ATOM 1296 C CA . ILE A 1 161 ? 19.853 22.058 -34.503 1.00 85.06 161 ILE A CA 1
ATOM 1297 C C . ILE A 1 161 ? 21.317 22.072 -34.971 1.00 85.06 161 ILE A C 1
ATOM 1299 O O . ILE A 1 161 ? 21.788 23.073 -35.502 1.00 85.06 161 ILE A O 1
ATOM 1303 N N . TYR A 1 162 ? 22.021 20.947 -34.834 1.00 87.12 162 TYR A N 1
ATOM 1304 C CA . TYR A 1 162 ? 23.402 20.773 -35.292 1.00 87.12 162 TYR A CA 1
ATOM 1305 C C . TYR A 1 162 ? 23.516 20.294 -36.752 1.00 87.12 162 TYR A C 1
ATOM 1307 O O . TYR A 1 162 ? 24.612 19.971 -37.204 1.00 87.12 162 TYR A O 1
ATOM 1315 N N . GLY A 1 163 ? 22.408 20.253 -37.502 1.00 83.81 163 GLY A N 1
ATOM 1316 C CA . GLY A 1 163 ? 22.409 19.923 -38.930 1.00 83.81 163 GLY A CA 1
ATOM 1317 C C . GLY A 1 163 ? 22.437 18.426 -39.253 1.00 83.81 163 GLY A C 1
ATOM 1318 O O . GLY A 1 163 ? 22.692 18.067 -40.400 1.00 83.81 163 GLY A O 1
ATOM 1319 N N . ILE A 1 164 ? 22.167 17.548 -38.280 1.00 83.81 164 ILE A N 1
ATOM 1320 C CA . ILE A 1 164 ? 22.031 16.104 -38.517 1.00 83.81 164 ILE A CA 1
ATOM 1321 C C . ILE A 1 164 ? 20.559 15.805 -38.853 1.00 83.81 164 ILE A C 1
ATOM 1323 O O . ILE A 1 164 ? 19.703 15.945 -37.974 1.00 83.81 164 ILE A O 1
ATOM 1327 N N . PRO A 1 165 ? 20.230 15.399 -40.096 1.00 79.19 165 PRO A N 1
ATOM 1328 C CA . PRO A 1 165 ? 18.859 15.081 -40.470 1.00 79.19 165 PRO A CA 1
ATOM 1329 C C . PRO A 1 165 ? 18.452 13.743 -39.850 1.00 79.19 165 PRO A C 1
ATOM 1331 O O . PRO A 1 165 ? 19.091 12.716 -40.070 1.00 79.19 165 PRO A O 1
ATOM 1334 N N . ILE A 1 166 ? 17.373 13.758 -39.072 1.00 75.88 166 ILE A N 1
ATOM 1335 C CA . ILE A 1 166 ? 16.776 12.553 -38.499 1.00 75.88 166 ILE A CA 1
ATOM 1336 C C . ILE A 1 166 ? 15.422 12.340 -39.164 1.00 75.88 166 ILE A C 1
ATOM 1338 O O . ILE A 1 166 ? 14.547 13.206 -39.100 1.00 75.88 166 ILE A O 1
ATOM 1342 N N . ASP A 1 167 ? 15.242 11.179 -39.791 1.00 82.25 167 ASP A N 1
ATOM 1343 C CA . ASP A 1 167 ? 14.004 10.849 -40.488 1.00 82.25 167 ASP A CA 1
ATOM 1344 C C . ASP A 1 167 ? 12.845 10.639 -39.508 1.00 82.25 167 ASP A C 1
ATOM 1346 O O . ASP A 1 167 ? 12.832 9.710 -38.693 1.00 82.25 167 ASP A O 1
ATOM 1350 N N . SER A 1 168 ? 11.813 11.476 -39.632 1.00 79.56 168 SER A N 1
ATOM 1351 C CA . SER A 1 168 ? 10.618 11.421 -38.775 1.00 79.56 168 SER A CA 1
ATOM 1352 C C . SER A 1 168 ? 9.866 10.085 -38.874 1.00 79.56 168 SER A C 1
ATOM 1354 O O . SER A 1 168 ? 9.178 9.689 -37.931 1.00 79.56 168 SER A O 1
ATOM 1356 N N . TYR A 1 169 ? 10.039 9.358 -39.982 1.00 85.62 169 TYR A N 1
ATOM 1357 C CA . TYR A 1 169 ? 9.410 8.059 -40.229 1.00 85.62 169 TYR A CA 1
ATOM 1358 C C . TYR A 1 169 ? 9.885 6.959 -39.264 1.00 85.62 169 TYR A C 1
ATOM 1360 O O . TYR A 1 169 ? 9.081 6.145 -38.819 1.00 85.62 169 TYR A O 1
ATOM 1368 N N . PHE A 1 170 ? 11.166 6.957 -38.879 1.00 81.12 170 PHE A N 1
ATOM 1369 C CA . PHE A 1 170 ? 11.704 5.995 -37.905 1.00 81.12 170 PHE A CA 1
ATOM 1370 C C . PHE A 1 170 ? 11.489 6.444 -36.457 1.00 81.12 170 PHE A C 1
ATOM 1372 O O . PHE A 1 170 ? 11.377 5.627 -35.544 1.00 81.12 170 PHE A O 1
ATOM 1379 N N . MET A 1 171 ? 11.379 7.750 -36.248 1.00 76.56 171 MET A N 1
ATOM 1380 C CA . MET A 1 171 ? 11.279 8.373 -34.932 1.00 76.56 171 MET A CA 1
ATOM 1381 C C . MET A 1 171 ? 9.965 8.082 -34.222 1.00 76.56 171 MET A C 1
ATOM 1383 O O . MET A 1 171 ? 9.949 7.675 -33.060 1.00 76.56 171 MET A O 1
ATOM 1387 N N . LEU A 1 172 ? 8.860 8.282 -34.935 1.00 82.75 172 LEU A N 1
ATOM 1388 C CA . LEU A 1 172 ? 7.519 8.126 -34.393 1.00 82.75 172 LEU A CA 1
ATOM 1389 C C . LEU A 1 172 ? 7.245 6.702 -33.859 1.00 82.75 172 LEU A C 1
ATOM 1391 O O . LEU A 1 172 ? 6.821 6.589 -32.708 1.00 82.75 172 LEU A O 1
ATOM 1395 N N . PRO A 1 173 ? 7.538 5.607 -34.594 1.00 86.69 173 PRO A N 1
ATOM 1396 C CA . PRO A 1 173 ? 7.309 4.258 -34.079 1.00 86.69 173 PRO A CA 1
ATOM 1397 C C . PRO A 1 173 ? 8.215 3.913 -32.891 1.00 86.69 173 PRO A C 1
ATOM 1399 O O . PRO A 1 173 ? 7.745 3.292 -31.937 1.00 86.69 173 PRO A O 1
ATOM 1402 N N . ILE A 1 174 ? 9.480 4.352 -32.898 1.00 84.06 174 ILE A N 1
ATOM 1403 C CA . ILE A 1 174 ? 10.403 4.139 -31.773 1.00 84.06 174 ILE A CA 1
ATOM 1404 C C . ILE A 1 174 ? 9.849 4.817 -30.518 1.00 84.06 174 ILE A C 1
ATOM 1406 O O . ILE A 1 174 ? 9.685 4.164 -29.485 1.00 84.06 174 ILE A O 1
ATOM 1410 N N . LEU A 1 175 ? 9.479 6.096 -30.612 1.00 82.25 175 LEU A N 1
ATOM 1411 C CA . LEU A 1 175 ? 8.930 6.840 -29.482 1.00 82.25 175 LEU A CA 1
ATOM 1412 C C . LEU A 1 175 ? 7.643 6.187 -28.950 1.00 82.25 175 LEU A C 1
ATOM 1414 O O . LEU A 1 175 ? 7.507 6.001 -27.743 1.00 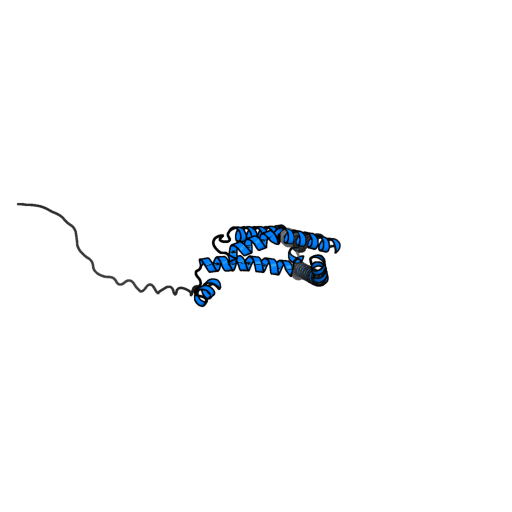82.25 175 LEU A O 1
ATOM 1418 N N . CYS A 1 176 ? 6.735 5.759 -29.836 1.00 84.88 176 CYS A N 1
ATOM 1419 C CA . CYS A 1 176 ? 5.501 5.069 -29.455 1.00 84.88 176 CYS A CA 1
ATOM 1420 C C . CYS A 1 176 ? 5.760 3.775 -28.667 1.00 84.88 176 CYS A C 1
ATOM 1422 O O . CYS A 1 176 ? 5.142 3.566 -27.619 1.00 84.88 176 CYS A O 1
ATOM 1424 N N . VAL A 1 177 ? 6.683 2.925 -29.130 1.00 84.81 177 VAL A N 1
ATOM 1425 C CA . VAL A 1 177 ? 7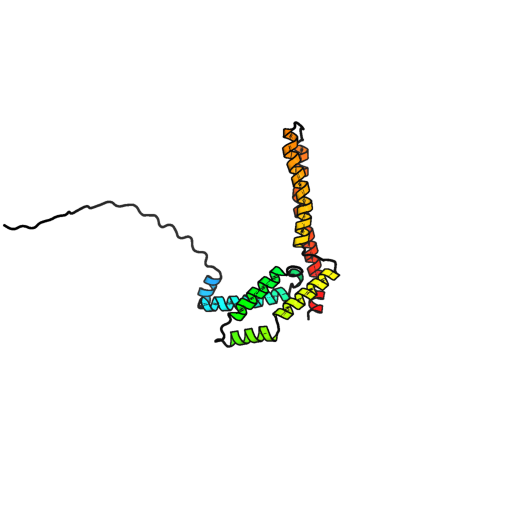.039 1.679 -28.431 1.00 84.81 177 VAL A CA 1
ATOM 1426 C C . VAL A 1 177 ? 7.618 1.995 -27.054 1.00 84.81 177 VAL A C 1
ATOM 1428 O O . VAL A 1 177 ? 7.165 1.450 -26.045 1.00 84.81 177 VAL A O 1
ATOM 1431 N N . PHE A 1 178 ? 8.563 2.931 -26.986 1.00 82.62 178 PHE A N 1
ATOM 1432 C CA . PHE A 1 178 ? 9.206 3.318 -25.734 1.00 82.62 178 PHE A CA 1
ATOM 1433 C C . PHE A 1 178 ? 8.237 3.981 -24.741 1.00 82.62 178 PHE A C 1
ATOM 1435 O O . PHE A 1 178 ? 8.355 3.753 -23.537 1.00 82.62 178 PHE A O 1
ATOM 1442 N N . CYS A 1 179 ? 7.224 4.715 -25.210 1.00 83.00 179 CYS A N 1
ATOM 1443 C CA . CYS A 1 179 ? 6.170 5.278 -24.363 1.00 83.00 179 CYS A CA 1
ATOM 1444 C C . CYS A 1 179 ? 5.224 4.215 -23.775 1.00 83.00 179 CYS A C 1
ATOM 1446 O O . CYS A 1 179 ? 4.702 4.407 -22.674 1.00 83.00 179 CYS A O 1
ATOM 1448 N N . MET A 1 180 ? 5.008 3.085 -24.461 1.00 87.44 180 MET A N 1
ATOM 1449 C CA . MET A 1 180 ? 4.143 2.006 -23.961 1.00 87.44 180 MET A CA 1
ATOM 1450 C C . MET A 1 180 ? 4.835 1.076 -22.955 1.00 87.44 180 MET A C 1
ATOM 1452 O O . MET A 1 180 ? 4.170 0.529 -22.069 1.00 87.44 180 MET A O 1
ATOM 1456 N N . VAL A 1 181 ? 6.159 0.909 -23.037 1.00 86.12 181 VAL A N 1
ATOM 1457 C CA . VAL A 1 181 ? 6.924 0.014 -22.145 1.00 86.12 181 VAL A CA 1
ATOM 1458 C C . VAL A 1 181 ? 6.683 0.305 -20.649 1.00 86.12 181 VAL A C 1
ATOM 1460 O O . VAL A 1 181 ? 6.360 -0.638 -19.919 1.00 86.12 181 VAL A O 1
ATOM 1463 N N . PRO A 1 182 ? 6.738 1.561 -20.157 1.00 84.25 182 PRO A N 1
ATOM 1464 C CA . PRO A 1 182 ? 6.413 1.887 -18.766 1.00 84.25 182 PRO A CA 1
ATOM 1465 C C . PRO A 1 182 ? 5.026 1.413 -18.314 1.00 84.25 182 PRO A C 1
ATOM 1467 O O . PRO A 1 182 ? 4.872 0.871 -17.215 1.00 84.25 182 PRO A O 1
ATOM 1470 N N . GLN A 1 183 ? 4.009 1.583 -19.167 1.00 85.19 183 GLN A N 1
ATOM 1471 C CA . GLN A 1 183 ? 2.636 1.171 -18.865 1.00 85.19 183 GLN A CA 1
ATOM 1472 C C . GLN A 1 183 ? 2.526 -0.353 -18.776 1.00 85.19 183 GLN A C 1
ATOM 1474 O O . GLN A 1 183 ? 1.903 -0.887 -17.853 1.00 85.19 183 GLN A O 1
ATOM 1479 N N . PHE A 1 184 ? 3.187 -1.063 -19.692 1.00 87.50 184 PHE A N 1
ATOM 1480 C CA . PHE A 1 184 ? 3.213 -2.520 -19.697 1.00 87.50 184 PHE A CA 1
ATOM 1481 C C . PHE A 1 184 ? 3.911 -3.088 -18.454 1.00 87.50 184 PHE A C 1
ATOM 1483 O O . PHE A 1 184 ? 3.370 -3.969 -17.777 1.00 87.50 184 PHE A O 1
ATOM 1490 N N . VAL A 1 185 ? 5.078 -2.542 -18.098 1.00 86.56 185 VAL A N 1
ATOM 1491 C CA . VAL A 1 185 ? 5.820 -2.932 -16.890 1.00 86.56 185 VAL A CA 1
ATOM 1492 C C . VAL A 1 185 ? 4.976 -2.695 -15.640 1.00 86.56 185 VAL A C 1
ATOM 1494 O O . VAL A 1 185 ? 4.914 -3.569 -14.769 1.00 86.56 185 VAL A O 1
ATOM 1497 N N . ARG A 1 186 ? 4.263 -1.561 -15.571 1.00 85.19 186 ARG A N 1
ATOM 1498 C CA . ARG A 1 186 ? 3.382 -1.250 -14.443 1.00 85.19 186 ARG A CA 1
ATOM 1499 C C . ARG A 1 186 ? 2.262 -2.273 -14.279 1.00 85.19 186 ARG A C 1
ATOM 1501 O O . ARG A 1 186 ? 2.063 -2.787 -13.178 1.00 85.19 186 ARG A O 1
ATOM 1508 N N . ASN A 1 187 ? 1.577 -2.610 -15.368 1.00 87.75 187 ASN A N 1
ATOM 1509 C CA . ASN A 1 187 ? 0.499 -3.597 -15.349 1.00 87.75 187 ASN A CA 1
ATOM 1510 C C . ASN A 1 187 ? 1.002 -5.003 -15.003 1.00 87.75 187 ASN A C 1
ATOM 1512 O O . ASN A 1 187 ? 0.354 -5.718 -14.240 1.00 87.75 187 ASN A O 1
ATOM 1516 N N . SER A 1 188 ? 2.166 -5.403 -15.520 1.00 87.25 188 SER A N 1
ATOM 1517 C CA . SER A 1 188 ? 2.766 -6.707 -15.220 1.00 87.25 188 SER A CA 1
ATOM 1518 C C . SER A 1 188 ? 3.157 -6.832 -13.744 1.00 87.25 188 SER A C 1
ATOM 1520 O O . SER A 1 188 ? 2.828 -7.825 -13.094 1.00 87.25 188 SER A O 1
ATOM 1522 N N . ALA A 1 189 ? 3.789 -5.801 -13.177 1.00 85.25 189 ALA A N 1
ATOM 1523 C CA . ALA A 1 189 ? 4.142 -5.771 -11.760 1.00 85.25 189 ALA A CA 1
ATOM 1524 C C . ALA A 1 189 ? 2.904 -5.795 -10.849 1.00 85.25 189 ALA A C 1
ATOM 1526 O O . ALA A 1 189 ? 2.892 -6.539 -9.870 1.00 85.25 189 ALA A O 1
A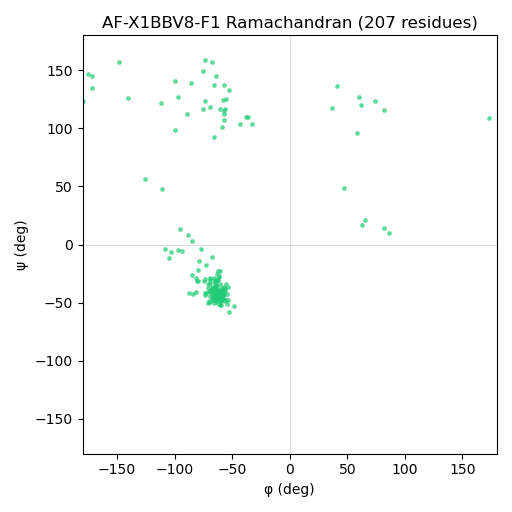TOM 1527 N N . ALA A 1 190 ? 1.851 -5.044 -11.195 1.00 85.00 190 ALA A N 1
ATOM 1528 C CA . ALA A 1 190 ? 0.587 -5.078 -10.465 1.00 85.00 190 ALA A CA 1
ATOM 1529 C C . ALA A 1 190 ? -0.047 -6.477 -10.508 1.00 85.00 190 ALA A C 1
ATOM 1531 O O . ALA A 1 190 ? -0.378 -7.026 -9.464 1.00 85.00 190 ALA A O 1
ATOM 1532 N N . LYS A 1 191 ? -0.133 -7.110 -11.688 1.00 87.50 191 LYS A N 1
ATOM 1533 C CA . LYS A 1 191 ? -0.648 -8.485 -11.826 1.00 87.50 191 LYS A CA 1
ATOM 1534 C C . LYS A 1 191 ? 0.161 -9.498 -11.015 1.00 87.50 191 LYS A C 1
ATOM 1536 O O . LYS A 1 191 ? -0.428 -10.351 -10.360 1.00 87.50 191 LYS A O 1
ATOM 1541 N N . LYS A 1 192 ? 1.495 -9.399 -11.032 1.00 86.19 192 LYS A N 1
ATOM 1542 C CA . LYS A 1 192 ? 2.370 -10.247 -10.206 1.00 86.19 192 LYS A CA 1
ATOM 1543 C C . LYS A 1 192 ? 2.103 -10.049 -8.716 1.00 86.19 192 LYS A C 1
ATOM 1545 O O . LYS A 1 192 ? 2.058 -11.030 -7.986 1.00 86.19 192 LYS A O 1
ATOM 1550 N N . TRP A 1 193 ? 1.891 -8.807 -8.279 1.00 86.81 193 TRP A N 1
ATOM 1551 C CA . TRP A 1 193 ? 1.537 -8.518 -6.891 1.00 86.81 193 TRP A CA 1
ATOM 1552 C C . TRP A 1 193 ? 0.177 -9.100 -6.506 1.00 86.81 193 TRP A C 1
ATOM 1554 O O . TRP A 1 193 ? 0.076 -9.747 -5.474 1.00 86.81 193 TRP A O 1
ATOM 1564 N N . TYR A 1 194 ? -0.850 -8.942 -7.343 1.00 86.69 194 TYR A N 1
ATOM 1565 C CA . TYR A 1 194 ? -2.168 -9.519 -7.070 1.00 86.69 194 TYR A CA 1
ATOM 1566 C C . TYR A 1 194 ? -2.127 -11.045 -6.967 1.00 86.69 194 TYR A C 1
ATOM 1568 O O . TYR A 1 194 ? -2.668 -11.589 -6.010 1.00 86.69 194 TYR A O 1
ATOM 1576 N N . ARG A 1 195 ? -1.416 -11.722 -7.878 1.00 88.38 195 ARG A N 1
ATOM 1577 C CA . ARG A 1 195 ? -1.213 -13.179 -7.794 1.00 88.38 195 A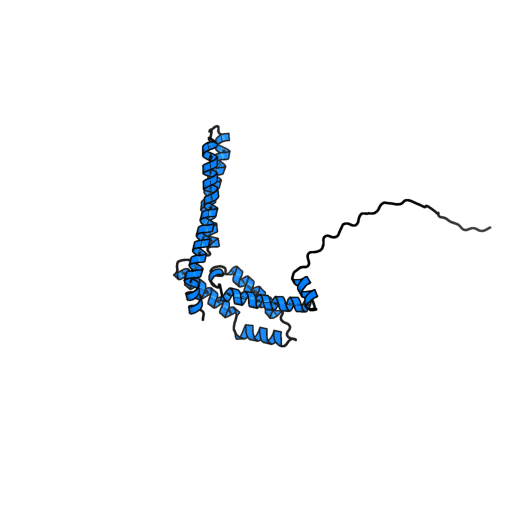RG A CA 1
ATOM 1578 C C . ARG A 1 195 ? -0.488 -13.582 -6.517 1.00 88.38 195 ARG A C 1
ATOM 1580 O O . ARG A 1 195 ? -0.943 -14.473 -5.814 1.00 88.38 195 ARG A O 1
ATOM 1587 N N . PHE A 1 196 ? 0.581 -12.865 -6.171 1.00 87.00 196 PHE A N 1
ATOM 1588 C CA . PHE A 1 196 ? 1.281 -13.080 -4.910 1.00 87.00 196 PHE A CA 1
ATOM 1589 C C . PHE A 1 196 ? 0.339 -12.926 -3.709 1.00 87.00 196 PHE A C 1
ATOM 1591 O O . PHE A 1 196 ?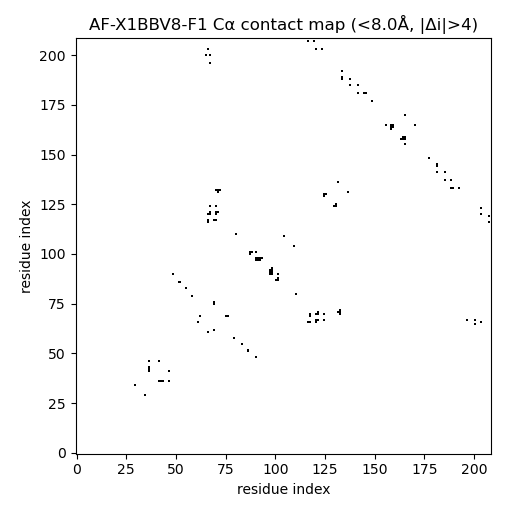 0.369 -13.752 -2.803 1.00 87.00 196 PHE A O 1
ATOM 1598 N N . LYS A 1 197 ? -0.527 -11.906 -3.691 1.00 86.50 197 LYS A N 1
ATOM 1599 C CA . LYS A 1 197 ? -1.502 -11.744 -2.607 1.00 86.50 197 LYS A CA 1
ATOM 1600 C C . LYS A 1 197 ? -2.456 -12.926 -2.519 1.00 86.50 197 LYS A C 1
ATOM 1602 O O . LYS A 1 197 ? -2.683 -13.429 -1.427 1.00 86.50 197 LYS A O 1
ATOM 1607 N N . GLU A 1 198 ? -2.987 -13.371 -3.648 1.00 86.19 198 GLU A N 1
ATOM 1608 C CA . GLU A 1 198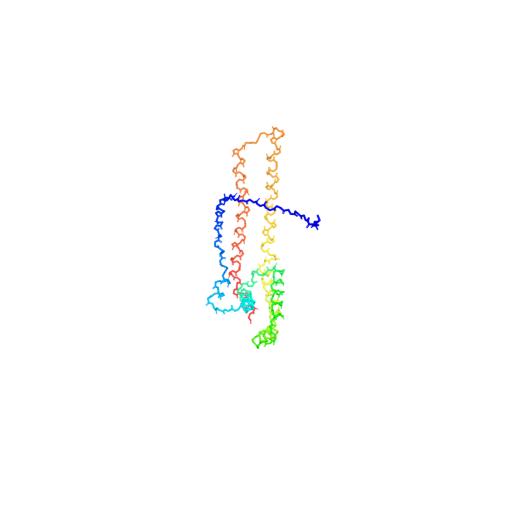 ? -3.961 -14.459 -3.713 1.00 86.19 198 GLU 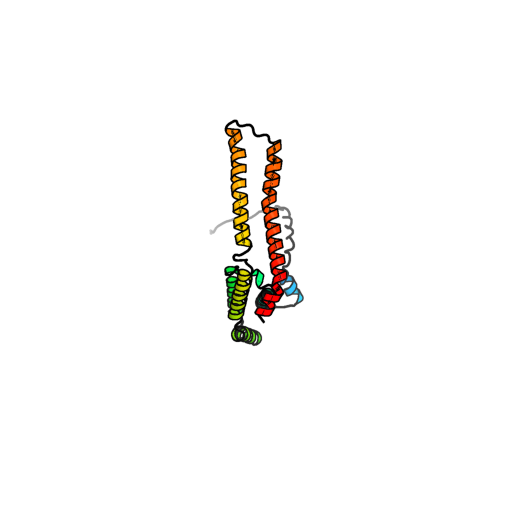A CA 1
ATOM 1609 C C . GLU A 1 198 ? -3.369 -15.798 -3.251 1.00 86.19 198 GLU A C 1
ATOM 1611 O O . GLU A 1 198 ? -3.952 -16.473 -2.405 1.00 86.19 198 GLU A O 1
ATOM 1616 N N . GLU A 1 199 ? -2.160 -16.125 -3.711 1.00 86.94 199 GLU A N 1
ATOM 1617 C CA . GLU A 1 199 ? -1.438 -17.348 -3.341 1.00 86.94 199 GLU A CA 1
ATOM 1618 C C . GLU A 1 199 ? -1.070 -17.387 -1.849 1.00 86.94 199 GLU A C 1
ATOM 1620 O O . GLU A 1 199 ? -1.060 -18.450 -1.229 1.00 86.94 199 GLU A O 1
ATOM 1625 N N . ASN A 1 200 ? -0.782 -16.228 -1.250 1.00 85.31 200 ASN A N 1
ATOM 1626 C CA . ASN A 1 200 ? -0.255 -16.133 0.114 1.00 85.31 200 ASN A CA 1
ATOM 1627 C C . ASN A 1 200 ? -1.292 -15.710 1.157 1.00 85.31 200 ASN A C 1
ATOM 1629 O O . ASN A 1 200 ? -1.001 -15.757 2.354 1.00 85.31 200 ASN A O 1
ATOM 1633 N N . ARG A 1 201 ? -2.509 -15.340 0.735 1.00 82.25 201 ARG A N 1
ATOM 1634 C CA . ARG A 1 201 ? -3.581 -14.879 1.631 1.00 82.25 201 ARG A CA 1
ATOM 1635 C C . ARG A 1 201 ? -3.881 -15.896 2.725 1.00 82.25 201 ARG A C 1
ATOM 1637 O O . ARG A 1 201 ? -3.939 -15.539 3.897 1.00 82.25 201 ARG A O 1
ATOM 1644 N N . ASN A 1 202 ? -4.036 -17.163 2.345 1.00 81.62 202 ASN A N 1
ATOM 1645 C CA . ASN A 1 202 ? -4.399 -18.226 3.281 1.00 81.62 202 ASN A CA 1
ATOM 1646 C C . ASN A 1 202 ? -3.295 -18.481 4.313 1.00 81.62 202 ASN A C 1
ATOM 1648 O O . ASN A 1 202 ? -3.602 -18.722 5.474 1.00 81.62 202 ASN A O 1
ATOM 1652 N N . GLU A 1 203 ? -2.023 -18.385 3.920 1.00 80.88 203 GLU A N 1
ATOM 1653 C CA . GLU A 1 203 ? -0.895 -18.579 4.837 1.00 80.88 203 GLU A CA 1
ATOM 1654 C C . GLU A 1 203 ? -0.764 -17.432 5.844 1.00 80.88 203 GLU A C 1
ATOM 1656 O O . GLU A 1 203 ? -0.506 -17.653 7.026 1.00 80.88 203 GLU A O 1
ATOM 1661 N N . VAL A 1 204 ? -0.970 -16.194 5.391 1.00 79.38 204 VAL A N 1
ATOM 1662 C CA . VAL A 1 204 ? -0.988 -15.035 6.290 1.00 79.38 204 VAL A CA 1
ATOM 1663 C C . VAL A 1 204 ? -2.172 -15.129 7.252 1.00 79.38 204 VAL A C 1
ATOM 1665 O O . VAL A 1 204 ? -2.025 -14.809 8.429 1.00 79.38 204 VAL A O 1
ATOM 1668 N N . TYR A 1 205 ? -3.324 -15.616 6.787 1.00 78.94 205 TYR A N 1
ATOM 1669 C CA . TYR A 1 205 ? -4.500 -15.812 7.631 1.00 78.94 205 TYR A CA 1
ATOM 1670 C C . TYR A 1 205 ? -4.281 -16.903 8.692 1.00 78.94 205 TYR A C 1
ATOM 1672 O O . TYR A 1 205 ? -4.577 -16.686 9.865 1.00 78.94 205 TYR A O 1
ATOM 1680 N N . THR A 1 206 ? -3.704 -18.053 8.327 1.00 77.81 206 THR A N 1
ATOM 1681 C CA . THR A 1 206 ? -3.458 -19.156 9.275 1.00 77.81 206 THR A CA 1
ATOM 1682 C C . THR A 1 206 ? -2.375 -18.846 10.306 1.00 77.81 206 THR A C 1
ATOM 1684 O O . THR A 1 206 ? -2.475 -19.316 11.431 1.00 77.81 206 THR A O 1
ATOM 1687 N N . LYS A 1 207 ? -1.362 -18.035 9.971 1.00 76.25 207 LYS A N 1
ATOM 1688 C CA . LYS A 1 207 ? -0.284 -17.639 10.905 1.00 76.25 207 LYS A CA 1
ATOM 1689 C C . LYS A 1 207 ? -0.667 -16.525 11.893 1.00 76.25 207 LYS A C 1
ATOM 1691 O O . LYS A 1 207 ? 0.080 -16.258 12.846 1.00 76.25 207 LYS A O 1
ATOM 1696 N N . ASN A 1 208 ? -1.776 -15.833 11.635 1.00 69.25 208 ASN A N 1
ATOM 1697 C CA . ASN A 1 208 ? -2.244 -14.688 12.421 1.00 69.25 208 ASN A CA 1
ATOM 1698 C C . ASN A 1 208 ? -3.496 -14.976 13.266 1.00 69.25 208 ASN A C 1
ATOM 1700 O O . ASN A 1 208 ? -3.894 -14.098 14.031 1.00 69.25 208 ASN A O 1
ATOM 1704 N N . ARG A 1 209 ? -4.081 -16.172 13.149 1.00 60.16 209 ARG A N 1
ATOM 1705 C CA . ARG A 1 209 ? -5.136 -16.682 14.033 1.00 60.16 209 ARG A CA 1
ATOM 1706 C C . ARG A 1 209 ? -4.532 -17.412 15.230 1.00 60.16 209 ARG A C 1
ATOM 1708 O O . ARG A 1 209 ? -5.168 -17.352 16.302 1.00 60.16 209 ARG A O 1
#

Foldseek 3Di:
DDDDDDDDDDDDDDDDDDDPPPPPDDPDPQDPLNVVCVVPVDDPVVSVLVVLVVLLVVVLVCCLQQVLVCQQVVVVLVVSVVSNCVSLVPQDPVDPVSVVVNCVCVVVVVVVLSVVLRVVSNVVCVVVPNNHDLVVVLVVVLCVLVVVLVVVVVCVVVVVVVVNDDDPVVVVVVNVVSVCVSVVSVVVSVVVSVVVSVVCSVVSNVVSD

Radius of gyration: 32.67 Å; Cα contacts (8 Å, |Δi|>4): 73; chains: 1; bounding box: 63×109×70 Å

Solvent-accessible surface area (backbone atoms only — not comparable to full-atom values): 12543 Å² total; per-residue (Å²): 142,79,91,79,87,78,88,82,86,87,87,84,81,90,80,93,75,78,85,77,73,77,74,76,73,71,80,76,77,72,49,74,67,56,53,50,34,70,73,67,74,53,56,73,70,61,52,53,53,51,51,50,55,50,48,48,51,52,49,51,52,48,46,71,74,45,47,71,79,48,38,77,34,60,74,58,52,53,50,51,50,49,55,41,49,57,49,54,71,66,43,51,81,88,40,71,69,40,45,52,51,44,50,53,44,60,77,63,36,48,68,60,50,53,52,50,50,44,52,53,40,35,52,57,39,37,76,73,72,47,84,65,32,66,67,60,54,48,51,52,53,42,49,65,54,50,50,58,50,51,51,52,53,48,47,65,67,48,42,52,78,75,71,47,88,72,64,65,80,64,47,54,61,52,52,53,54,62,65,45,48,58,58,52,54,51,52,50,51,49,52,52,50,53,50,52,48,64,76,43,46,63,58,55,51,67,77,70,109

Organism: NCBI:txid412755

pLDDT: mean 76.22, std 16.0, range [30.42, 89.88]